Protein AF-A0A090RYZ8-F1 (afdb_monomer_lite)

Structure (mmCIF, N/CA/C/O backbone):
data_AF-A0A090RYZ8-F1
#
_entry.id   AF-A0A090RYZ8-F1
#
loop_
_atom_site.group_PDB
_atom_site.id
_atom_site.type_symbol
_atom_site.label_atom_id
_atom_site.label_alt_id
_atom_site.label_comp_id
_atom_site.label_asym_id
_atom_site.label_entity_id
_atom_site.label_seq_id
_atom_site.pdbx_PDB_ins_code
_atom_site.Cartn_x
_atom_site.Cartn_y
_atom_site.Cartn_z
_atom_site.occupancy
_atom_site.B_iso_or_equiv
_atom_site.auth_seq_id
_atom_site.auth_comp_id
_atom_site.auth_asym_id
_atom_site.auth_atom_id
_atom_site.pdbx_PDB_model_num
ATOM 1 N N . MET A 1 1 ? 4.643 8.790 -30.998 1.00 55.91 1 MET A N 1
ATOM 2 C CA . MET A 1 1 ? 5.883 8.563 -30.224 1.00 55.91 1 MET A CA 1
ATOM 3 C C . MET A 1 1 ? 6.978 8.189 -31.215 1.00 55.91 1 MET A C 1
ATOM 5 O O . MET A 1 1 ? 6.685 7.415 -32.117 1.00 55.91 1 MET A O 1
ATOM 9 N N . ALA A 1 2 ? 8.168 8.788 -31.143 1.00 82.19 2 ALA A N 1
ATOM 10 C CA . ALA A 1 2 ? 9.263 8.440 -32.056 1.00 82.19 2 ALA A CA 1
ATOM 11 C C . ALA A 1 2 ? 9.912 7.119 -31.611 1.00 82.19 2 ALA A C 1
ATOM 13 O O . ALA A 1 2 ? 10.149 6.940 -30.420 1.00 82.19 2 ALA A O 1
ATOM 14 N N . LEU A 1 3 ? 10.179 6.205 -32.549 1.00 92.31 3 LEU A N 1
ATOM 15 C CA . LEU A 1 3 ? 10.906 4.965 -32.269 1.00 92.31 3 LEU A CA 1
ATOM 16 C C . LEU A 1 3 ? 12.367 5.298 -31.925 1.00 92.31 3 LEU A C 1
ATOM 18 O O . LEU A 1 3 ? 13.024 6.024 -32.677 1.00 92.31 3 LEU A O 1
ATOM 22 N N . THR A 1 4 ? 12.859 4.754 -30.811 1.00 95.50 4 THR A N 1
ATOM 23 C CA . THR A 1 4 ? 14.256 4.866 -30.378 1.00 95.50 4 THR A CA 1
ATOM 24 C C . THR A 1 4 ? 14.917 3.496 -30.409 1.00 95.50 4 THR A C 1
ATOM 26 O O . THR A 1 4 ? 14.379 2.541 -29.854 1.00 95.50 4 THR A O 1
ATOM 29 N N . LEU A 1 5 ? 16.079 3.409 -31.049 1.00 95.25 5 LEU A N 1
ATOM 30 C CA . LEU A 1 5 ? 16.921 2.221 -31.088 1.00 95.25 5 LEU A CA 1
ATOM 31 C C . LEU A 1 5 ? 18.034 2.355 -30.046 1.00 95.25 5 LEU A C 1
ATOM 33 O O . LEU A 1 5 ? 18.724 3.376 -30.008 1.00 95.25 5 LEU A O 1
ATOM 37 N N . VAL A 1 6 ? 18.205 1.311 -29.233 1.00 95.38 6 VAL A N 1
ATOM 38 C CA . VAL A 1 6 ? 19.324 1.135 -28.295 1.00 95.38 6 VAL A CA 1
ATOM 39 C C . VAL A 1 6 ? 20.241 0.069 -28.895 1.00 95.38 6 VAL A C 1
ATOM 41 O O . VAL A 1 6 ? 20.011 -1.123 -28.692 1.00 95.38 6 VAL A O 1
ATOM 44 N N . PRO A 1 7 ? 21.190 0.461 -29.753 1.00 94.06 7 PRO A N 1
ATOM 45 C CA . PRO A 1 7 ? 21.947 -0.493 -30.546 1.00 94.06 7 PRO A CA 1
ATOM 46 C C . PRO A 1 7 ? 23.125 -1.087 -29.761 1.00 94.06 7 PRO A C 1
ATOM 48 O O . PRO A 1 7 ? 23.479 -0.623 -28.675 1.00 94.06 7 PRO A O 1
ATOM 51 N N . PHE A 1 8 ? 23.790 -2.090 -30.335 1.00 91.06 8 PHE A N 1
ATOM 52 C CA . PHE A 1 8 ? 24.962 -2.700 -29.706 1.00 91.06 8 PHE A CA 1
ATOM 53 C C . PHE A 1 8 ? 26.067 -1.671 -29.407 1.00 91.06 8 PHE A C 1
ATOM 55 O O . PHE A 1 8 ? 26.719 -1.775 -28.370 1.00 91.06 8 PHE A O 1
ATOM 62 N N . GLU A 1 9 ? 26.247 -0.641 -30.247 1.00 92.00 9 GLU A N 1
ATOM 63 C CA . GLU A 1 9 ? 27.327 0.339 -30.082 1.00 92.00 9 GLU A CA 1
ATOM 64 C C . GLU A 1 9 ? 27.215 1.184 -28.813 1.00 92.00 9 GLU A C 1
ATOM 66 O O . GLU A 1 9 ? 28.246 1.585 -28.268 1.00 92.00 9 GLU A O 1
ATOM 71 N N . VAL A 1 10 ? 25.997 1.448 -28.331 1.00 94.31 10 VAL A N 1
ATOM 72 C CA . VAL A 1 10 ? 25.809 2.109 -27.033 1.00 94.31 10 VAL A CA 1
ATOM 73 C C . VAL A 1 10 ? 25.890 1.097 -25.895 1.00 94.31 10 VAL A C 1
ATOM 75 O O . VAL A 1 10 ? 26.491 1.380 -24.863 1.00 94.31 10 VAL A O 1
ATOM 78 N N . CYS A 1 11 ? 25.375 -0.119 -26.090 1.00 92.75 11 CYS A N 1
ATOM 79 C CA . CYS A 1 11 ? 25.425 -1.150 -25.059 1.00 92.75 11 CYS A CA 1
ATOM 80 C C . CYS A 1 11 ? 26.852 -1.605 -24.730 1.00 92.75 11 CYS A C 1
ATOM 82 O O . CYS A 1 11 ? 27.150 -1.869 -23.567 1.00 92.75 11 CYS A O 1
ATOM 84 N N . GLN A 1 12 ? 27.752 -1.654 -25.718 1.00 91.44 12 GLN A N 1
ATOM 85 C CA . GLN A 1 12 ? 29.155 -2.029 -25.501 1.00 91.44 12 GLN A CA 1
ATOM 86 C C . GLN A 1 12 ? 29.947 -1.008 -24.664 1.00 91.44 12 GLN A C 1
ATOM 88 O O . GLN A 1 12 ? 31.048 -1.317 -24.206 1.00 91.44 12 GLN A O 1
ATOM 93 N N . GLN A 1 13 ? 29.400 0.196 -24.454 1.00 92.75 13 GLN A N 1
ATOM 94 C CA . GLN A 1 13 ? 29.979 1.221 -23.578 1.00 92.75 13 GLN A CA 1
ATOM 95 C C . GLN A 1 13 ? 29.719 0.918 -22.094 1.00 92.75 13 GLN A C 1
ATOM 97 O O . GLN A 1 13 ? 30.375 1.494 -21.230 1.00 92.75 13 GLN A O 1
ATOM 102 N N . VAL A 1 14 ? 28.802 -0.010 -21.791 1.00 91.88 14 VAL A N 1
ATOM 103 C CA . VAL A 1 14 ? 28.463 -0.436 -20.429 1.00 91.88 14 VAL A CA 1
ATOM 104 C C . VAL A 1 14 ? 28.940 -1.861 -20.197 1.00 91.88 14 VAL A C 1
ATOM 106 O O . VAL A 1 14 ? 28.577 -2.781 -20.929 1.00 91.88 14 VAL A O 1
ATOM 109 N N . TRP A 1 15 ? 29.715 -2.050 -19.135 1.00 91.50 15 TRP A N 1
ATOM 110 C CA . TRP A 1 15 ? 30.213 -3.352 -18.710 1.00 91.50 15 TRP A CA 1
ATOM 111 C C . TRP A 1 15 ? 29.819 -3.614 -17.264 1.00 91.50 15 TRP A C 1
ATOM 113 O O . TRP A 1 15 ? 30.000 -2.748 -16.412 1.00 91.50 15 TRP A O 1
ATOM 123 N N . ILE A 1 16 ? 29.312 -4.820 -17.002 1.00 91.06 16 ILE A N 1
ATOM 124 C CA . ILE A 1 16 ? 29.177 -5.352 -15.644 1.00 91.06 16 ILE A CA 1
ATOM 125 C C . ILE A 1 16 ? 30.358 -6.267 -15.388 1.00 91.06 16 ILE A C 1
ATOM 127 O O . ILE A 1 16 ? 30.547 -7.273 -16.080 1.00 91.06 16 ILE A O 1
ATOM 131 N N . HIS A 1 17 ? 31.159 -5.908 -14.397 1.00 91.44 17 HIS A N 1
ATOM 132 C CA . HIS A 1 17 ? 32.336 -6.646 -13.994 1.00 91.44 17 HIS A CA 1
ATOM 133 C C . HIS A 1 17 ? 32.020 -7.664 -12.899 1.00 91.44 17 HIS A C 1
ATOM 135 O O . HIS A 1 17 ? 31.046 -7.553 -12.161 1.00 91.44 17 HIS A O 1
ATOM 141 N N . PHE A 1 18 ? 32.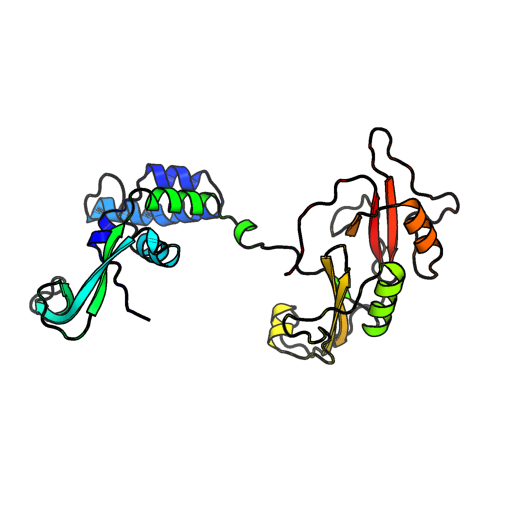905 -8.650 -12.737 1.00 85.25 18 PHE A N 1
ATOM 142 C CA . PHE A 1 18 ? 32.767 -9.648 -11.672 1.00 85.25 18 PHE A CA 1
ATOM 143 C C . PHE A 1 18 ? 32.689 -9.016 -10.272 1.00 85.25 18 PHE A C 1
ATOM 145 O O . PHE A 1 18 ? 31.862 -9.422 -9.463 1.00 85.25 18 PHE A O 1
ATOM 152 N N . LYS A 1 19 ? 33.492 -7.973 -10.018 1.00 88.75 19 LYS A N 1
ATOM 153 C CA . LYS A 1 19 ? 33.457 -7.215 -8.756 1.00 88.75 19 LYS A CA 1
ATOM 154 C C . LYS A 1 19 ? 32.076 -6.598 -8.479 1.00 88.75 19 LYS A C 1
ATOM 156 O O . LYS A 1 19 ? 31.680 -6.509 -7.324 1.00 88.75 19 LYS A O 1
ATOM 161 N N . ASP A 1 20 ? 31.347 -6.219 -9.530 1.00 90.69 20 ASP A N 1
ATOM 162 C CA . ASP A 1 20 ? 30.025 -5.606 -9.412 1.00 90.69 20 ASP A CA 1
ATOM 163 C C . ASP A 1 20 ? 29.006 -6.684 -9.005 1.00 90.69 20 ASP A C 1
ATOM 165 O O . ASP A 1 20 ? 28.206 -6.478 -8.098 1.00 90.69 20 ASP A O 1
ATOM 169 N N . LEU A 1 21 ? 29.104 -7.895 -9.577 1.00 89.62 21 LEU A N 1
ATOM 170 C CA . LEU A 1 21 ? 28.297 -9.045 -9.143 1.00 89.62 21 LEU A CA 1
ATOM 171 C C . LEU A 1 21 ? 28.600 -9.461 -7.694 1.00 89.62 21 LEU A C 1
ATOM 173 O O . LEU A 1 21 ? 27.683 -9.793 -6.943 1.00 89.62 21 LEU A O 1
ATOM 177 N N . GLU A 1 22 ? 29.871 -9.435 -7.280 1.00 89.06 22 GLU A N 1
ATOM 178 C CA . GLU A 1 22 ? 30.258 -9.712 -5.889 1.00 89.06 22 GLU A CA 1
ATOM 179 C C . GLU A 1 22 ? 29.695 -8.679 -4.906 1.00 89.06 22 GLU A C 1
ATOM 181 O O . GLU A 1 22 ? 29.384 -9.031 -3.764 1.00 89.06 22 GLU A O 1
ATOM 186 N N . GLN A 1 23 ? 29.588 -7.416 -5.327 1.00 89.62 23 GLN A N 1
ATOM 187 C CA . GLN A 1 23 ? 28.980 -6.353 -4.534 1.00 89.62 23 GLN A CA 1
ATOM 188 C C . GLN A 1 23 ? 27.467 -6.568 -4.409 1.00 89.62 23 GLN A C 1
ATOM 190 O O . GLN A 1 23 ? 26.954 -6.641 -3.289 1.00 89.62 23 GLN A O 1
ATOM 195 N N . LEU A 1 24 ? 26.779 -6.805 -5.531 1.00 89.81 24 LEU A N 1
ATOM 196 C CA . LEU A 1 24 ? 25.343 -7.098 -5.560 1.00 89.81 24 LEU A CA 1
ATOM 197 C C . LEU A 1 24 ? 24.974 -8.300 -4.673 1.00 89.81 24 LEU A C 1
ATOM 199 O O . LEU A 1 24 ? 24.008 -8.239 -3.911 1.00 89.81 24 LEU A O 1
ATOM 203 N N . ALA A 1 25 ? 25.775 -9.371 -4.696 1.00 89.75 25 ALA A N 1
ATOM 204 C CA . ALA A 1 25 ? 25.538 -10.574 -3.892 1.00 89.75 25 ALA A CA 1
ATOM 205 C C . ALA A 1 25 ? 25.503 -10.316 -2.369 1.00 89.75 25 ALA A C 1
ATOM 207 O O . ALA A 1 25 ? 24.873 -11.071 -1.615 1.00 89.75 25 ALA A O 1
ATOM 208 N N . LYS A 1 26 ? 26.173 -9.249 -1.914 1.00 89.06 26 LYS A N 1
ATOM 209 C CA . LYS A 1 26 ? 26.295 -8.856 -0.500 1.00 89.06 26 LYS A CA 1
ATOM 210 C C . LYS A 1 26 ? 25.257 -7.822 -0.058 1.00 89.06 26 LYS A C 1
ATOM 212 O O . LYS A 1 26 ? 25.209 -7.518 1.131 1.00 89.06 26 LYS A O 1
ATOM 217 N N . SER A 1 27 ? 24.456 -7.297 -0.983 1.00 85.44 27 SER A N 1
ATOM 218 C CA . SER A 1 27 ? 23.459 -6.261 -0.714 1.00 85.44 27 SER A CA 1
ATOM 219 C C . SER A 1 27 ? 22.107 -6.885 -0.307 1.00 85.44 27 SER A C 1
ATOM 221 O O . SER A 1 27 ? 22.056 -7.800 0.523 1.00 85.44 27 SER A O 1
ATOM 223 N N . ASN A 1 28 ? 20.998 -6.401 -0.863 1.00 84.06 28 ASN A N 1
ATOM 224 C CA . ASN A 1 28 ? 19.643 -6.857 -0.561 1.00 84.06 28 ASN A CA 1
ATOM 225 C C . ASN A 1 28 ? 19.266 -8.179 -1.280 1.00 84.06 28 ASN A C 1
ATOM 227 O O . ASN A 1 28 ? 20.022 -8.726 -2.088 1.00 84.06 28 ASN A O 1
ATOM 231 N N . GLN A 1 29 ? 18.075 -8.715 -0.981 1.00 84.31 29 GLN A N 1
ATOM 232 C CA . GLN A 1 29 ? 17.599 -9.982 -1.556 1.00 84.31 29 GLN A CA 1
ATOM 233 C C . GLN A 1 29 ? 17.445 -9.931 -3.087 1.00 84.31 29 GLN A C 1
ATOM 235 O O . GLN A 1 29 ? 17.775 -10.910 -3.756 1.00 84.31 29 GLN A O 1
ATOM 240 N N . LEU A 1 30 ? 16.994 -8.801 -3.644 1.00 83.62 30 LEU A N 1
ATOM 241 C CA . LEU A 1 30 ? 16.879 -8.596 -5.091 1.00 83.62 30 LEU A CA 1
ATOM 242 C C . LEU A 1 30 ? 18.261 -8.578 -5.762 1.00 83.62 30 LEU A C 1
ATOM 244 O O . LEU A 1 30 ? 18.474 -9.249 -6.769 1.00 83.62 30 LEU A O 1
ATOM 248 N N . SER A 1 31 ? 19.215 -7.856 -5.179 1.00 87.75 31 SER A N 1
ATOM 249 C CA . SER A 1 31 ? 20.593 -7.758 -5.666 1.00 87.75 31 SER A CA 1
ATOM 250 C C . SER A 1 31 ? 21.278 -9.122 -5.669 1.00 87.75 31 SER A C 1
ATOM 252 O O . SER A 1 31 ? 21.924 -9.490 -6.649 1.00 87.75 31 SER A O 1
ATOM 254 N N . ARG A 1 32 ? 21.070 -9.918 -4.611 1.00 89.06 32 ARG A N 1
ATOM 255 C CA . ARG A 1 32 ? 21.576 -11.293 -4.538 1.00 89.06 32 ARG A CA 1
ATOM 256 C C . ARG A 1 32 ? 20.976 -12.187 -5.615 1.00 89.06 32 ARG A C 1
ATOM 258 O O . ARG A 1 32 ? 21.725 -12.875 -6.301 1.00 89.06 32 ARG A O 1
ATOM 265 N N . TYR A 1 33 ? 19.658 -12.126 -5.798 1.00 88.25 33 TYR A N 1
ATOM 266 C CA . TYR A 1 33 ? 18.969 -12.858 -6.859 1.00 88.25 33 TYR A CA 1
ATOM 267 C C . TYR A 1 33 ? 19.554 -12.518 -8.241 1.00 88.25 33 TYR A C 1
ATOM 269 O O . TYR A 1 33 ? 19.918 -13.411 -9.006 1.00 88.25 33 TYR A O 1
ATOM 277 N N . LEU A 1 34 ? 19.730 -11.229 -8.546 1.00 88.31 34 LEU A N 1
ATOM 278 C CA . LEU A 1 34 ? 20.305 -10.790 -9.820 1.00 88.31 34 LEU A CA 1
ATOM 279 C C . LEU A 1 34 ? 21.763 -11.230 -9.992 1.00 88.31 34 LEU A C 1
ATOM 281 O O . LEU A 1 34 ? 22.135 -11.663 -11.083 1.00 88.31 34 LEU A O 1
ATOM 285 N N . ALA A 1 35 ? 22.582 -11.161 -8.940 1.00 91.00 35 ALA A N 1
ATOM 286 C CA . ALA A 1 35 ? 23.971 -11.614 -8.981 1.00 91.00 35 ALA A CA 1
ATOM 287 C C . ALA A 1 35 ? 24.081 -13.118 -9.278 1.00 91.00 35 ALA A C 1
ATOM 289 O O . ALA A 1 35 ? 24.854 -13.520 -10.152 1.00 91.00 35 ALA A O 1
ATOM 290 N N . GLU A 1 36 ? 23.279 -13.942 -8.598 1.00 91.19 36 GLU A N 1
ATOM 291 C CA . GLU A 1 36 ? 23.245 -15.397 -8.791 1.00 91.19 36 GLU A CA 1
ATOM 292 C C . GLU A 1 36 ? 22.840 -15.766 -10.223 1.00 91.19 36 GLU A C 1
ATOM 294 O O . GLU A 1 36 ? 23.514 -16.565 -10.879 1.00 91.19 36 GLU A O 1
ATOM 299 N N . HIS A 1 37 ? 21.787 -15.135 -10.746 1.00 90.44 37 HIS A N 1
ATOM 300 C CA . HIS A 1 37 ? 21.290 -15.416 -12.093 1.00 90.44 37 HIS A CA 1
ATOM 301 C C . HIS A 1 37 ? 22.149 -14.804 -13.214 1.00 90.44 37 HIS A C 1
ATOM 303 O O . HIS A 1 37 ? 22.168 -15.338 -14.323 1.00 90.44 37 HIS A O 1
ATOM 309 N N . SER A 1 38 ? 22.926 -13.753 -12.934 1.00 90.94 38 SER A N 1
ATOM 310 C CA . SER A 1 38 ? 23.864 -13.158 -13.903 1.00 90.94 38 SER A CA 1
ATOM 311 C C . SER A 1 38 ? 25.187 -13.924 -14.014 1.00 90.94 38 SER A C 1
ATOM 313 O O . SER A 1 38 ? 25.912 -13.768 -15.000 1.00 90.94 38 SER A O 1
ATOM 315 N N . LEU A 1 39 ? 25.521 -14.777 -13.037 1.00 87.12 39 LEU A N 1
ATOM 316 C CA . LEU A 1 39 ? 26.779 -15.527 -13.042 1.00 87.12 39 LEU A CA 1
ATOM 317 C C . LEU A 1 39 ? 26.874 -16.495 -14.230 1.00 87.12 39 LEU A C 1
ATOM 319 O O . LEU A 1 39 ? 27.935 -16.609 -14.845 1.00 87.12 39 LEU A O 1
ATOM 323 N N . GLY A 1 40 ? 25.769 -17.163 -14.578 1.00 86.19 40 GLY A N 1
ATOM 324 C CA . GLY A 1 40 ? 25.707 -18.046 -15.747 1.00 86.19 40 GLY A CA 1
ATOM 325 C C . GLY A 1 40 ? 26.010 -17.299 -17.048 1.00 86.19 40 GLY A C 1
ATOM 326 O O . GLY A 1 40 ? 26.829 -17.753 -17.846 1.00 86.19 40 GLY A O 1
ATOM 327 N N . TRP A 1 41 ? 25.436 -16.104 -17.199 1.00 87.19 41 TRP A N 1
ATOM 328 C CA . TRP A 1 41 ? 25.652 -15.240 -18.359 1.00 87.19 41 TRP A CA 1
ATOM 329 C C . TRP A 1 41 ? 27.106 -14.774 -18.478 1.00 87.19 41 TRP A C 1
ATOM 331 O O . TRP A 1 41 ? 27.704 -14.822 -19.552 1.00 87.19 41 TRP A O 1
ATOM 341 N N . TYR A 1 42 ? 27.732 -14.410 -17.358 1.00 87.81 42 TYR A N 1
ATOM 342 C CA . TYR A 1 42 ? 29.162 -14.105 -17.333 1.00 87.81 42 TYR A CA 1
ATOM 343 C C . TYR A 1 42 ? 30.030 -15.292 -17.791 1.00 87.81 42 TYR A C 1
ATOM 345 O O . TYR A 1 42 ? 30.957 -15.112 -18.587 1.00 87.81 42 TYR A O 1
ATOM 353 N N . LEU A 1 43 ? 29.754 -16.504 -17.291 1.00 88.38 43 LEU A N 1
ATOM 354 C CA . LEU A 1 43 ? 30.523 -17.699 -17.656 1.00 88.38 43 LEU A CA 1
ATOM 355 C C . LEU A 1 43 ? 30.426 -17.995 -19.155 1.00 88.38 43 LEU A C 1
ATOM 357 O O . LEU A 1 43 ? 31.437 -18.330 -19.775 1.00 88.38 43 LEU A O 1
ATOM 361 N N . GLU A 1 44 ? 29.241 -17.815 -19.733 1.00 89.44 44 GLU A N 1
ATOM 362 C CA . GLU A 1 44 ? 29.013 -17.934 -21.170 1.00 89.44 44 GLU A CA 1
ATOM 363 C C . GLU A 1 44 ? 29.840 -16.912 -21.959 1.00 89.44 44 GLU A C 1
ATOM 365 O O . GLU A 1 44 ? 30.588 -17.287 -22.862 1.00 89.44 44 GLU A O 1
ATOM 370 N N . TRP A 1 45 ? 29.811 -15.637 -21.565 1.00 90.38 45 TRP A N 1
ATOM 371 C CA . TRP A 1 45 ? 30.580 -14.580 -22.230 1.00 90.38 45 TRP A CA 1
ATOM 372 C C . TRP A 1 45 ? 32.087 -14.811 -22.203 1.00 90.38 45 TRP A C 1
ATOM 374 O O . TRP A 1 45 ? 32.792 -14.587 -23.194 1.00 90.38 45 TRP A O 1
ATOM 384 N N . LYS A 1 46 ? 32.594 -15.297 -21.071 1.00 89.75 46 LYS A N 1
ATOM 385 C CA . LYS A 1 46 ? 33.996 -15.686 -20.941 1.00 89.75 46 LYS A CA 1
ATOM 386 C C . LYS A 1 46 ? 34.344 -16.858 -21.860 1.00 89.75 46 LYS A C 1
ATOM 388 O O . LYS A 1 46 ? 35.411 -16.840 -22.470 1.00 89.75 46 LYS A O 1
ATOM 393 N N . ALA A 1 47 ? 33.480 -17.868 -21.944 1.00 90.38 47 ALA A N 1
ATOM 394 C CA . ALA A 1 47 ? 33.731 -19.081 -22.718 1.00 90.38 47 ALA A CA 1
ATOM 395 C C . ALA A 1 47 ? 33.600 -18.866 -24.235 1.00 90.38 47 ALA A C 1
ATOM 397 O O . ALA A 1 47 ? 34.449 -19.340 -24.986 1.00 90.38 47 ALA A O 1
ATOM 398 N N . ILE A 1 48 ? 32.561 -18.153 -24.678 1.00 89.56 48 ILE A N 1
ATOM 399 C CA . ILE A 1 48 ? 32.220 -17.979 -26.097 1.00 89.56 48 ILE A CA 1
ATOM 400 C C . ILE A 1 48 ? 32.976 -16.798 -26.712 1.00 89.56 48 ILE A C 1
ATOM 402 O O . ILE A 1 48 ? 33.547 -16.929 -27.793 1.00 89.56 48 ILE A O 1
ATOM 406 N N . PHE A 1 49 ? 33.021 -15.654 -26.022 1.00 85.94 49 PHE A N 1
ATOM 407 C CA . PHE A 1 49 ? 33.581 -14.408 -26.564 1.00 85.94 49 PHE A CA 1
ATOM 408 C C . PHE A 1 49 ? 34.967 -14.064 -26.000 1.00 85.94 49 PHE A C 1
ATOM 410 O O . PHE A 1 49 ? 35.559 -13.052 -26.373 1.00 85.94 49 PHE A O 1
ATOM 417 N N . GLY A 1 50 ? 35.508 -14.886 -25.092 1.00 87.19 50 GLY A N 1
ATOM 418 C CA . GLY A 1 50 ? 36.823 -14.656 -24.489 1.00 87.19 50 GLY A CA 1
ATOM 419 C C . GLY A 1 50 ? 36.876 -13.428 -23.574 1.00 87.19 50 GLY A C 1
ATOM 420 O O . GLY A 1 50 ? 37.961 -12.888 -23.328 1.00 87.19 50 GLY A O 1
ATOM 421 N N . ALA A 1 51 ? 35.724 -12.965 -23.077 1.00 87.38 51 ALA A N 1
ATOM 422 C CA . ALA A 1 51 ? 35.641 -11.791 -22.220 1.00 87.38 51 ALA A CA 1
ATOM 423 C C . ALA A 1 51 ? 36.413 -12.013 -20.905 1.00 87.38 51 ALA A C 1
ATOM 425 O O . ALA A 1 51 ? 36.225 -13.006 -20.203 1.00 87.38 51 ALA A O 1
ATOM 426 N N . LYS A 1 52 ? 37.312 -11.081 -20.563 1.00 82.94 52 LYS A N 1
ATOM 427 C CA . LYS A 1 52 ? 38.191 -11.207 -19.382 1.00 82.94 52 LYS A CA 1
ATOM 428 C C . LYS A 1 52 ? 37.677 -10.487 -18.142 1.00 82.94 52 LYS A C 1
ATOM 430 O O . LYS A 1 52 ? 38.132 -10.791 -17.045 1.00 82.94 52 LYS A O 1
ATOM 435 N N . GLN A 1 53 ? 36.805 -9.499 -18.324 1.00 81.19 53 GLN A N 1
ATOM 436 C CA . GLN A 1 53 ? 36.487 -8.527 -17.280 1.00 81.19 53 GLN A CA 1
ATOM 437 C C . GLN A 1 53 ? 35.009 -8.495 -16.895 1.00 81.19 53 GLN A C 1
ATOM 439 O O . GLN A 1 53 ? 34.708 -7.939 -15.845 1.00 81.19 53 GLN A O 1
ATOM 444 N N . GLY A 1 54 ? 34.105 -9.062 -17.696 1.00 89.81 54 GLY A N 1
ATOM 445 C CA . GLY A 1 54 ? 32.667 -8.896 -17.501 1.00 89.81 54 GLY A CA 1
ATOM 446 C C . GLY A 1 54 ? 31.852 -9.270 -18.735 1.00 89.81 54 GLY A C 1
ATOM 447 O O . GLY A 1 54 ? 32.329 -10.031 -19.578 1.00 89.81 54 GLY A O 1
ATOM 448 N N . PHE A 1 55 ? 30.656 -8.701 -18.840 1.00 92.00 55 PHE A N 1
ATOM 449 C CA . PHE A 1 55 ? 29.754 -8.837 -19.987 1.00 92.00 55 PHE A CA 1
ATOM 450 C C . PHE A 1 55 ? 29.008 -7.521 -20.260 1.00 92.00 55 PHE A C 1
ATOM 452 O O . PHE A 1 55 ? 28.942 -6.648 -19.387 1.00 92.00 55 PHE A O 1
ATOM 459 N N . ASN A 1 56 ? 28.422 -7.388 -21.455 1.00 91.25 56 ASN A N 1
ATOM 460 C CA . ASN A 1 56 ? 27.559 -6.254 -21.795 1.00 91.25 56 ASN A CA 1
ATOM 461 C C . ASN A 1 56 ? 26.087 -6.565 -21.460 1.00 91.25 56 ASN A C 1
ATOM 463 O O . ASN A 1 56 ? 25.544 -7.554 -21.960 1.00 91.25 56 ASN A O 1
ATOM 467 N N . PRO A 1 57 ? 25.416 -5.745 -20.631 1.00 89.62 57 PRO A N 1
ATOM 468 C CA . PRO A 1 57 ? 24.050 -6.007 -20.185 1.00 89.62 57 PRO A CA 1
ATOM 469 C C . PRO A 1 57 ? 23.019 -5.309 -21.096 1.00 89.62 57 PRO A C 1
ATOM 471 O O . PRO A 1 57 ? 22.414 -4.315 -20.700 1.00 89.62 57 PRO A O 1
ATOM 474 N N . PHE A 1 58 ? 22.824 -5.793 -22.329 1.00 90.12 58 PHE A N 1
ATOM 475 C CA . PHE A 1 58 ? 22.009 -5.106 -23.354 1.00 90.12 58 PHE A CA 1
ATOM 476 C C . PHE A 1 58 ? 20.631 -4.643 -22.850 1.00 90.12 58 PHE A C 1
ATOM 478 O O . PHE A 1 58 ? 20.281 -3.470 -22.987 1.00 90.12 58 PHE A O 1
ATOM 485 N N . ASP A 1 59 ? 19.891 -5.539 -22.193 1.00 88.75 59 ASP A N 1
ATOM 486 C CA . ASP A 1 59 ? 18.547 -5.252 -21.681 1.00 88.75 59 ASP A CA 1
ATOM 487 C C . ASP A 1 59 ? 18.561 -4.215 -20.551 1.00 88.75 59 ASP A C 1
ATOM 489 O O . ASP A 1 59 ? 17.664 -3.378 -20.453 1.00 88.75 59 ASP A O 1
ATOM 493 N N . MET A 1 60 ? 19.615 -4.208 -19.730 1.00 89.75 60 MET A N 1
ATOM 494 C CA . MET A 1 60 ? 19.793 -3.216 -18.669 1.00 89.75 60 MET A CA 1
ATOM 495 C C . MET A 1 60 ? 20.016 -1.818 -19.253 1.00 89.75 60 MET A C 1
ATOM 497 O O . MET A 1 60 ? 19.471 -0.847 -18.736 1.00 89.75 60 MET A O 1
ATOM 501 N N . VAL A 1 61 ? 20.781 -1.701 -20.344 1.00 93.62 61 VAL A N 1
ATOM 502 C CA . VAL A 1 61 ? 21.017 -0.415 -21.024 1.00 93.62 61 VAL A CA 1
ATOM 503 C C . VAL A 1 61 ? 19.730 0.096 -21.677 1.00 93.62 61 VAL A C 1
ATOM 505 O O . VAL A 1 61 ? 19.421 1.285 -21.586 1.00 93.62 61 VAL A O 1
ATOM 508 N N . ALA A 1 62 ? 18.931 -0.796 -22.267 1.00 92.56 62 ALA A N 1
ATOM 509 C CA . ALA A 1 62 ? 17.617 -0.436 -22.791 1.00 92.56 62 ALA A CA 1
ATOM 510 C C . ALA A 1 62 ? 16.656 0.027 -21.679 1.00 92.56 62 ALA A C 1
ATOM 512 O O . ALA A 1 62 ? 16.010 1.070 -21.812 1.00 92.56 62 ALA A O 1
ATOM 513 N N . ALA A 1 63 ? 16.610 -0.690 -20.552 1.00 90.88 63 ALA A N 1
ATOM 514 C CA . ALA A 1 63 ? 15.826 -0.295 -19.381 1.00 90.88 63 ALA A CA 1
ATOM 515 C C . ALA A 1 63 ? 16.293 1.051 -18.802 1.00 90.88 63 ALA A C 1
ATOM 517 O O . ALA A 1 63 ? 15.471 1.882 -18.415 1.00 90.88 63 ALA A O 1
ATOM 518 N N . ALA A 1 64 ? 17.600 1.315 -18.804 1.00 92.69 64 ALA A N 1
ATOM 519 C CA . ALA A 1 64 ? 18.162 2.581 -18.352 1.00 92.69 64 ALA A CA 1
ATOM 520 C C . ALA A 1 64 ? 17.660 3.775 -19.171 1.00 92.69 64 ALA A C 1
ATOM 522 O O . ALA A 1 64 ? 17.365 4.822 -18.596 1.00 92.69 64 ALA A O 1
ATOM 523 N N . PHE A 1 65 ? 17.496 3.619 -20.490 1.00 93.44 65 PHE A N 1
ATOM 524 C CA . PHE A 1 65 ? 16.897 4.662 -21.326 1.00 93.44 65 PHE A CA 1
ATOM 525 C C . PHE A 1 65 ? 15.433 4.922 -20.951 1.00 93.44 65 PHE A C 1
ATOM 527 O O . PHE A 1 65 ? 15.014 6.075 -20.907 1.00 93.44 65 PHE A O 1
ATOM 534 N N . ALA A 1 66 ? 14.664 3.876 -20.636 1.00 91.69 66 ALA A N 1
ATOM 535 C CA . ALA A 1 66 ? 13.281 4.028 -20.183 1.00 91.69 66 ALA A CA 1
ATOM 536 C C . ALA A 1 66 ? 13.182 4.734 -18.818 1.00 91.69 66 ALA A C 1
ATOM 538 O O . ALA A 1 66 ? 12.251 5.505 -18.595 1.00 91.69 66 ALA A O 1
ATOM 539 N N . ILE A 1 67 ? 14.151 4.500 -17.926 1.00 89.81 67 ILE A N 1
ATOM 540 C CA . ILE A 1 67 ? 14.236 5.149 -16.609 1.00 89.81 67 ILE A CA 1
ATOM 541 C C . ILE A 1 67 ? 14.630 6.620 -16.751 1.00 89.81 67 ILE A C 1
ATOM 543 O O . ILE A 1 67 ? 14.001 7.490 -16.150 1.00 89.81 67 ILE A O 1
ATOM 547 N N . ASN A 1 68 ? 15.687 6.907 -17.514 1.00 91.88 68 ASN A N 1
ATOM 548 C CA . ASN A 1 68 ? 16.169 8.266 -17.707 1.00 91.88 68 ASN A CA 1
ATOM 549 C C . ASN A 1 68 ? 16.799 8.462 -19.100 1.00 91.88 68 ASN A C 1
ATOM 551 O O . ASN A 1 68 ? 18.002 8.243 -19.281 1.00 91.88 68 ASN A O 1
ATOM 555 N N . PRO A 1 69 ? 16.027 8.977 -20.075 1.00 93.62 69 PRO A N 1
ATOM 556 C CA . PRO A 1 69 ? 16.533 9.277 -21.411 1.00 93.62 69 PRO A CA 1
ATOM 557 C C . PRO A 1 69 ? 17.697 10.278 -21.437 1.00 93.62 69 PRO A C 1
ATOM 559 O O . PRO A 1 69 ? 18.457 10.293 -22.401 1.00 93.62 69 PRO A O 1
ATOM 562 N N . GLN A 1 70 ? 17.856 11.116 -20.402 1.00 93.88 70 GLN A N 1
ATOM 563 C CA . GLN A 1 70 ? 18.902 12.148 -20.350 1.00 93.88 70 GLN A CA 1
ATOM 564 C C . GLN A 1 70 ? 20.306 11.575 -20.147 1.00 93.88 70 GLN A C 1
ATOM 566 O O . GLN A 1 70 ? 21.288 12.271 -20.396 1.00 93.88 70 GLN A O 1
ATOM 571 N N . TRP A 1 71 ? 20.423 10.313 -19.727 1.00 94.88 71 TRP A N 1
ATOM 572 C CA . TRP A 1 71 ? 21.713 9.626 -19.692 1.00 94.88 71 TRP A CA 1
ATOM 573 C C . TRP A 1 71 ? 22.258 9.313 -21.081 1.00 94.88 71 TRP A C 1
ATOM 575 O O . TRP A 1 71 ? 23.408 8.902 -21.188 1.00 94.88 71 TRP A O 1
ATOM 585 N N . PHE A 1 72 ? 21.465 9.495 -22.135 1.00 96.12 72 PHE A N 1
ATOM 586 C CA . PHE A 1 72 ? 21.826 9.080 -23.476 1.00 96.12 72 PHE A CA 1
ATOM 587 C C . PHE A 1 72 ? 21.903 10.260 -24.432 1.00 96.12 72 PHE A C 1
ATOM 589 O O . PHE A 1 72 ? 21.074 11.172 -24.410 1.00 96.12 72 PHE A O 1
ATOM 596 N N . GLN A 1 73 ? 22.869 10.197 -25.345 1.00 96.19 73 GLN A N 1
ATOM 597 C CA . GLN A 1 73 ? 22.860 11.050 -26.526 1.00 96.19 73 GLN A CA 1
ATOM 598 C C . GLN A 1 73 ? 22.189 10.314 -27.678 1.00 96.19 73 GLN A C 1
ATOM 600 O O . GLN A 1 73 ? 22.543 9.183 -28.014 1.00 96.19 73 GLN A O 1
ATOM 605 N N . SER A 1 74 ? 21.230 10.990 -28.304 1.00 95.12 74 SER A N 1
ATOM 606 C CA . SER A 1 74 ? 20.485 10.482 -29.451 1.00 95.12 74 SER A CA 1
ATOM 607 C C . SER A 1 74 ? 20.830 11.266 -30.713 1.00 95.12 74 SER A C 1
ATOM 609 O O . SER A 1 74 ? 20.962 12.495 -30.692 1.00 95.12 74 SER A O 1
ATOM 611 N N . ARG A 1 75 ? 20.930 10.557 -31.836 1.00 95.19 75 ARG A N 1
ATOM 612 C CA . ARG A 1 75 ? 20.961 11.132 -33.183 1.00 95.19 75 ARG A CA 1
ATOM 613 C C . ARG A 1 75 ? 19.710 10.712 -33.932 1.00 95.19 75 ARG A C 1
ATOM 615 O O . ARG A 1 75 ? 19.282 9.571 -33.837 1.00 95.19 75 ARG A O 1
ATOM 622 N N . GLN A 1 76 ? 19.135 11.621 -34.709 1.00 96.00 76 GLN A N 1
ATOM 623 C CA . GLN A 1 76 ? 18.028 11.268 -35.586 1.00 96.00 76 GLN A CA 1
ATOM 624 C C . GLN A 1 76 ? 18.575 10.868 -36.958 1.00 96.00 76 GLN A C 1
ATOM 626 O O . GLN A 1 76 ? 19.029 11.731 -37.713 1.00 96.00 76 GLN A O 1
ATOM 631 N N . TRP A 1 77 ? 18.525 9.576 -37.283 1.00 96.19 77 TRP A N 1
ATOM 632 C CA . TRP A 1 77 ? 19.089 9.034 -38.522 1.00 96.19 77 TRP A CA 1
ATOM 633 C C . TRP A 1 77 ? 18.047 8.311 -39.380 1.00 96.19 77 TRP A C 1
ATOM 635 O O . TRP A 1 77 ? 17.062 7.796 -38.842 1.00 96.19 77 TRP A O 1
ATOM 645 N N . PRO A 1 78 ? 18.226 8.303 -40.715 1.00 96.75 78 PRO A N 1
ATOM 646 C CA . PRO A 1 78 ? 17.409 7.499 -41.613 1.00 96.75 78 PRO A CA 1
ATOM 647 C C . PRO A 1 78 ? 17.519 6.004 -41.297 1.00 96.75 78 PRO A C 1
ATOM 649 O O . PRO A 1 78 ? 18.593 5.513 -40.949 1.00 96.75 78 PRO A O 1
ATOM 652 N N . VAL A 1 79 ? 16.403 5.288 -41.448 1.00 96.25 79 VAL A N 1
ATOM 653 C CA . VAL A 1 79 ? 16.307 3.842 -41.213 1.00 96.25 79 VAL A CA 1
ATOM 654 C C . VAL A 1 79 ? 15.700 3.133 -42.420 1.00 96.25 79 VAL A C 1
ATOM 656 O O . VAL A 1 79 ? 14.748 3.633 -43.029 1.00 96.25 79 VAL A O 1
ATOM 659 N N . ALA A 1 80 ? 16.213 1.955 -42.757 1.00 95.56 80 ALA A N 1
ATOM 660 C CA . ALA A 1 80 ? 15.672 1.105 -43.812 1.00 95.56 80 ALA A CA 1
ATOM 661 C C . ALA A 1 80 ? 15.854 -0.377 -43.468 1.00 95.56 80 ALA A C 1
ATOM 663 O O . ALA A 1 80 ? 16.765 -0.741 -42.729 1.00 95.56 80 ALA A O 1
ATOM 664 N N . ILE A 1 81 ? 14.990 -1.226 -44.022 1.00 95.06 81 ILE A N 1
ATOM 665 C CA . ILE A 1 81 ? 15.221 -2.671 -44.050 1.00 95.06 81 ILE A CA 1
ATOM 666 C C . ILE A 1 81 ? 15.917 -2.985 -45.372 1.00 95.06 81 ILE A C 1
ATOM 668 O O . ILE A 1 81 ? 15.411 -2.602 -46.428 1.00 95.06 81 ILE A O 1
ATOM 672 N N . VAL A 1 82 ? 17.073 -3.641 -45.307 1.00 93.69 82 VAL A N 1
ATOM 673 C CA . VAL A 1 82 ? 17.894 -3.992 -46.471 1.00 93.69 82 VAL A CA 1
ATOM 674 C C . VAL A 1 82 ? 18.166 -5.490 -46.458 1.00 93.69 82 VAL A C 1
ATOM 676 O O . VAL A 1 82 ? 18.630 -6.021 -45.454 1.00 93.69 82 VAL A O 1
ATOM 679 N N . GLU A 1 83 ? 17.883 -6.163 -47.571 1.00 95.00 83 GLU A N 1
ATOM 680 C CA . GLU A 1 83 ? 18.252 -7.566 -47.777 1.00 95.00 83 GLU A CA 1
ATOM 681 C C . GLU A 1 83 ? 19.748 -7.666 -48.085 1.00 95.00 83 GLU A C 1
ATOM 683 O O . GLU A 1 83 ? 20.254 -6.976 -48.976 1.00 95.00 83 GLU A O 1
ATOM 688 N N . ALA A 1 84 ? 20.458 -8.510 -47.342 1.00 93.69 84 ALA A N 1
ATOM 689 C CA . ALA A 1 84 ? 21.878 -8.775 -47.554 1.00 93.69 84 ALA A CA 1
ATOM 690 C C . ALA A 1 84 ? 22.228 -10.215 -47.138 1.00 93.69 84 ALA A C 1
ATOM 692 O O . ALA A 1 84 ? 21.439 -10.842 -46.425 1.00 93.69 84 ALA A O 1
ATOM 693 N N . PRO A 1 85 ? 23.410 -10.739 -47.520 1.00 95.69 85 PRO A N 1
ATOM 694 C CA . PRO A 1 85 ? 23.845 -12.063 -47.095 1.00 95.69 85 PRO A CA 1
ATOM 695 C C . PRO A 1 85 ? 23.792 -12.230 -45.574 1.00 95.69 85 PRO A C 1
ATOM 697 O O . PRO A 1 85 ? 24.204 -11.349 -44.814 1.00 95.69 85 PRO A O 1
ATOM 700 N N . SER A 1 86 ? 23.272 -13.366 -45.127 1.00 92.94 86 SER A N 1
ATOM 701 C CA . SER A 1 86 ? 23.126 -13.713 -43.719 1.00 92.94 86 SER A CA 1
ATOM 702 C C . SER A 1 86 ? 24.492 -13.945 -43.073 1.00 92.94 86 SER A C 1
ATOM 704 O O . SER A 1 86 ? 25.302 -14.744 -43.542 1.00 92.94 86 SER A O 1
ATOM 706 N N . ASP A 1 87 ? 24.737 -13.243 -41.971 1.00 87.25 87 ASP A N 1
ATOM 707 C CA . ASP A 1 87 ? 25.907 -13.395 -41.103 1.00 87.25 87 ASP A CA 1
ATOM 708 C C . ASP A 1 87 ? 25.811 -14.625 -40.180 1.00 87.25 87 ASP A C 1
ATOM 710 O O . ASP A 1 87 ? 26.803 -15.019 -39.569 1.00 87.25 87 ASP A O 1
ATOM 714 N N . THR A 1 88 ? 24.639 -15.265 -40.111 1.00 87.94 88 THR A N 1
ATOM 715 C CA . THR A 1 88 ? 24.375 -16.453 -39.283 1.00 87.94 88 THR A CA 1
ATOM 716 C C . THR A 1 88 ? 24.100 -17.719 -40.096 1.00 87.94 88 THR A C 1
ATOM 718 O O . THR A 1 88 ? 24.274 -18.821 -39.580 1.00 87.94 88 THR A O 1
ATOM 721 N N . GLU A 1 89 ? 23.683 -17.594 -41.361 1.00 89.44 89 GLU A N 1
ATOM 722 C CA . GLU A 1 89 ? 23.300 -18.725 -42.214 1.00 89.44 89 GLU A CA 1
ATOM 723 C C . GLU A 1 89 ? 24.000 -18.684 -43.574 1.00 89.44 89 GLU A C 1
ATOM 725 O O . GLU A 1 89 ? 23.935 -17.716 -44.324 1.00 89.44 89 GLU A O 1
ATOM 730 N N . HIS A 1 90 ? 24.662 -19.779 -43.934 1.00 88.88 90 HIS A N 1
ATOM 731 C CA . HIS A 1 90 ? 25.458 -19.830 -45.152 1.00 88.88 90 HIS A CA 1
ATOM 732 C C . HIS A 1 90 ? 24.571 -19.869 -46.417 1.00 88.88 90 HIS A C 1
ATOM 734 O O . HIS A 1 90 ? 23.678 -20.709 -46.517 1.00 88.88 90 HIS A O 1
ATOM 740 N N . LYS A 1 91 ? 24.883 -19.034 -47.427 1.00 88.00 91 LYS A N 1
ATOM 741 C CA . LYS A 1 91 ? 24.176 -18.930 -48.734 1.00 88.00 91 LYS A CA 1
ATOM 742 C C . LYS A 1 91 ? 22.698 -18.506 -48.658 1.00 88.00 91 LYS A C 1
ATOM 744 O O . LYS A 1 91 ? 21.934 -18.827 -49.566 1.00 88.00 91 LYS A O 1
ATOM 749 N N . GLN A 1 92 ? 22.298 -17.788 -47.617 1.00 93.56 92 GLN A N 1
ATOM 750 C CA . GLN A 1 92 ? 20.969 -17.181 -47.535 1.00 93.56 92 GLN A CA 1
ATOM 751 C C . GLN A 1 92 ? 21.100 -15.671 -47.377 1.00 93.56 92 GLN A C 1
ATOM 753 O O . GLN A 1 92 ? 22.066 -15.217 -46.769 1.00 93.56 92 GLN A O 1
ATOM 758 N N . ASP A 1 93 ? 20.137 -14.919 -47.901 1.00 94.31 93 ASP A N 1
ATOM 759 C CA . ASP A 1 93 ? 19.973 -13.499 -47.592 1.00 94.31 93 ASP A CA 1
ATOM 760 C C . ASP A 1 93 ? 18.966 -13.351 -46.445 1.00 94.31 93 ASP A C 1
ATOM 762 O O . ASP A 1 93 ? 18.080 -14.196 -46.279 1.00 94.31 93 ASP A O 1
ATOM 766 N N . LYS A 1 94 ? 19.113 -12.300 -45.637 1.00 95.56 94 LYS A N 1
ATOM 767 C CA . LYS A 1 94 ? 18.131 -11.930 -44.615 1.00 95.56 94 LYS A CA 1
ATOM 768 C C . LYS A 1 94 ? 17.953 -10.410 -44.524 1.00 95.56 94 LYS A C 1
ATOM 770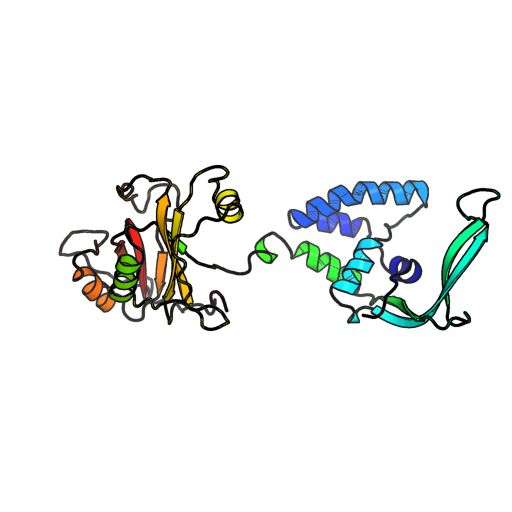 O O . LYS A 1 94 ? 18.892 -9.665 -44.830 1.00 95.56 94 LYS A O 1
ATOM 775 N N . PRO A 1 95 ? 16.794 -9.941 -44.029 1.00 95.94 95 PRO A N 1
ATOM 776 C CA . PRO A 1 95 ? 16.559 -8.523 -43.817 1.00 95.94 95 PRO A CA 1
ATOM 777 C C . PRO A 1 95 ? 17.354 -8.000 -42.617 1.00 95.94 95 PRO A C 1
ATOM 779 O O . PRO A 1 95 ? 17.252 -8.525 -41.507 1.00 95.94 95 PRO A O 1
ATOM 782 N N . TYR A 1 96 ? 18.072 -6.897 -42.817 1.00 93.12 96 TYR A N 1
ATOM 783 C CA . TYR A 1 96 ? 18.738 -6.132 -41.765 1.00 93.12 96 TYR A CA 1
ATOM 784 C C . TYR A 1 96 ? 18.060 -4.781 -41.580 1.00 93.12 96 TYR A C 1
ATOM 786 O O . TYR A 1 96 ? 17.810 -4.064 -42.549 1.00 93.12 96 TYR A O 1
ATOM 794 N N . LEU A 1 97 ? 17.808 -4.396 -40.329 1.00 93.38 97 LEU A N 1
ATOM 795 C CA . LEU A 1 97 ? 17.416 -3.030 -40.000 1.00 93.38 97 LEU A CA 1
ATOM 796 C C . LEU A 1 97 ? 18.676 -2.158 -39.943 1.00 93.38 97 LEU A C 1
ATOM 798 O O . LEU A 1 97 ? 19.416 -2.204 -38.964 1.00 93.38 97 LEU A O 1
ATOM 802 N N . LEU A 1 98 ? 18.919 -1.367 -40.986 1.00 93.69 98 LEU A N 1
ATOM 803 C CA . LEU A 1 98 ? 20.052 -0.448 -41.050 1.00 93.69 98 LEU A CA 1
ATOM 804 C C . LEU A 1 98 ? 19.622 0.957 -40.630 1.00 93.69 98 LEU A C 1
ATOM 806 O O . LEU A 1 98 ? 18.606 1.472 -41.100 1.00 93.69 98 LEU A O 1
ATOM 810 N N . CYS A 1 99 ? 20.424 1.589 -39.775 1.00 94.06 99 CYS A N 1
ATOM 811 C CA . CYS A 1 99 ? 20.261 2.974 -39.351 1.00 94.06 99 CYS A CA 1
ATOM 812 C C . CYS A 1 99 ? 21.610 3.688 -39.462 1.00 94.06 99 CYS A C 1
ATOM 814 O O . CYS A 1 99 ? 22.560 3.327 -38.774 1.00 94.06 99 CYS A O 1
ATOM 816 N N . HIS A 1 100 ? 21.716 4.665 -40.359 1.00 92.62 100 HIS A N 1
ATOM 817 C CA . HIS A 1 100 ? 22.980 5.343 -40.652 1.00 92.62 100 HIS A CA 1
ATOM 818 C C . HIS A 1 100 ? 22.703 6.713 -41.287 1.00 92.62 100 HIS A C 1
ATOM 820 O O . HIS A 1 100 ? 21.757 6.816 -42.074 1.00 92.62 100 HIS A O 1
ATOM 826 N N . PRO A 1 101 ? 23.500 7.764 -41.005 1.00 92.94 101 PRO A N 1
ATOM 827 C CA . PRO A 1 101 ? 23.288 9.103 -41.568 1.00 92.94 101 PRO A CA 1
ATOM 828 C C . PRO A 1 101 ? 23.267 9.139 -43.102 1.00 92.94 101 PRO A C 1
ATOM 830 O O . PRO A 1 101 ? 22.548 9.955 -43.672 1.00 92.94 101 PRO A O 1
ATOM 833 N N . ASP A 1 102 ? 24.004 8.236 -43.750 1.00 93.62 102 ASP A N 1
ATOM 834 C CA . ASP A 1 102 ? 24.144 8.197 -45.213 1.00 93.62 102 ASP A CA 1
ATOM 835 C C . ASP A 1 102 ? 23.041 7.394 -45.929 1.00 93.62 102 ASP A C 1
ATOM 837 O O . ASP A 1 102 ? 23.038 7.299 -47.157 1.00 93.62 102 ASP A O 1
ATOM 841 N N . LEU A 1 103 ? 22.094 6.797 -45.194 1.00 93.75 103 LEU A N 1
ATOM 842 C CA . LEU A 1 103 ? 20.975 6.079 -45.806 1.00 93.75 103 LEU A CA 1
ATOM 843 C C . LEU A 1 103 ? 19.968 7.049 -46.429 1.00 93.75 103 LEU A C 1
ATOM 845 O O . LEU A 1 103 ? 19.543 8.029 -45.819 1.00 93.75 103 LEU A O 1
ATOM 849 N N . VAL A 1 104 ? 19.497 6.716 -47.628 1.00 90.56 104 VAL A N 1
ATOM 850 C CA . VAL A 1 104 ? 18.387 7.430 -48.265 1.00 90.56 104 VAL A CA 1
ATOM 851 C C . VAL A 1 104 ? 17.079 6.764 -47.847 1.00 90.56 104 VAL A C 1
ATOM 853 O O . VAL A 1 104 ? 16.696 5.727 -48.381 1.00 90.56 104 VAL A O 1
ATOM 856 N N . SER A 1 105 ? 16.400 7.350 -46.864 1.00 92.00 105 SER A N 1
ATOM 857 C CA . SER A 1 105 ? 15.083 6.905 -46.404 1.00 92.00 105 SER A CA 1
ATOM 858 C C . SER A 1 105 ? 14.277 8.083 -45.864 1.00 92.00 105 SER A C 1
ATOM 860 O O . SER A 1 105 ? 14.806 8.955 -45.175 1.00 92.00 105 SER A O 1
ATOM 862 N N . GLU A 1 106 ? 12.975 8.096 -46.150 1.00 91.44 106 GLU A N 1
ATOM 863 C CA . GLU A 1 106 ? 12.036 9.075 -45.587 1.00 91.44 106 GLU A CA 1
ATOM 864 C C . GLU A 1 106 ? 11.732 8.797 -44.107 1.00 91.44 106 GLU A C 1
ATOM 866 O O . GLU A 1 106 ? 11.294 9.685 -43.373 1.00 91.44 106 GLU A O 1
ATOM 871 N N . ARG A 1 107 ? 11.981 7.565 -43.642 1.00 93.69 107 ARG A N 1
ATOM 872 C CA . ARG A 1 107 ? 11.776 7.168 -42.247 1.00 93.69 107 ARG A CA 1
ATOM 873 C C . ARG A 1 107 ? 13.034 7.453 -41.445 1.00 93.69 107 ARG A C 1
ATOM 875 O O . ARG A 1 107 ? 14.122 7.030 -41.825 1.00 93.69 107 ARG A O 1
ATOM 882 N N . LYS A 1 108 ? 12.867 8.110 -40.299 1.00 95.06 108 LYS A N 1
ATOM 883 C CA . LYS A 1 108 ? 13.943 8.372 -39.340 1.00 95.06 108 LYS A CA 1
ATOM 884 C C . LYS A 1 108 ? 13.586 7.847 -37.960 1.00 95.06 108 LYS A C 1
ATOM 886 O O . LYS A 1 108 ? 12.417 7.854 -37.574 1.00 95.06 108 LYS A O 1
ATOM 891 N N . VAL A 1 109 ? 14.604 7.444 -37.215 1.00 96.12 109 VAL A N 1
ATOM 892 C CA . VAL A 1 109 ? 14.498 6.987 -35.824 1.00 96.12 109 VAL A CA 1
ATOM 893 C C . VAL A 1 109 ? 15.496 7.736 -34.960 1.00 96.12 109 VAL A C 1
ATOM 895 O O . VAL A 1 109 ? 16.468 8.303 -35.461 1.00 96.12 109 VAL A O 1
ATOM 898 N N . ASN A 1 110 ? 15.248 7.736 -33.657 1.00 96.38 110 ASN A N 1
ATOM 899 C CA . ASN A 1 110 ? 16.262 8.107 -32.685 1.00 96.38 110 ASN A CA 1
ATOM 900 C C . ASN A 1 110 ? 17.228 6.928 -32.539 1.00 96.38 110 ASN A C 1
ATOM 902 O O . ASN A 1 110 ? 16.798 5.812 -32.264 1.00 96.38 110 ASN A O 1
ATOM 906 N N . TYR A 1 111 ? 18.514 7.162 -32.733 1.00 96.06 111 TYR A N 1
ATOM 907 C CA . TYR A 1 111 ? 19.573 6.176 -32.591 1.00 96.06 111 TYR A CA 1
ATOM 908 C C . TYR A 1 111 ? 20.480 6.620 -31.452 1.00 96.06 111 TYR A C 1
ATOM 910 O O . TYR A 1 111 ? 21.080 7.699 -31.524 1.00 96.06 111 TYR A O 1
ATOM 918 N N . LEU A 1 112 ? 20.534 5.836 -30.378 1.00 96.25 112 LEU A N 1
ATOM 919 C CA . LEU A 1 112 ? 21.397 6.160 -29.248 1.00 96.25 112 LEU A CA 1
ATOM 920 C C . LEU A 1 112 ? 22.849 5.876 -29.618 1.00 96.25 112 LEU A C 1
ATOM 922 O O . LEU A 1 112 ? 23.171 4.796 -30.106 1.00 96.25 112 LEU A O 1
ATOM 926 N N . VAL A 1 113 ? 23.713 6.862 -29.396 1.00 95.44 113 VAL A N 1
ATOM 927 C CA . VAL A 1 113 ? 25.132 6.791 -29.777 1.00 95.44 113 VAL A CA 1
ATOM 928 C C . VAL A 1 113 ? 26.063 6.776 -28.574 1.00 95.44 113 VAL A C 1
ATOM 930 O O . VAL A 1 113 ? 27.147 6.210 -28.652 1.00 95.44 113 VAL A O 1
ATOM 933 N N . GLU A 1 114 ? 25.645 7.365 -27.455 1.00 96.19 114 GLU A N 1
ATOM 934 C CA . GLU A 1 114 ? 26.448 7.447 -26.236 1.00 96.19 114 GLU A CA 1
ATOM 935 C C . GLU A 1 114 ? 25.562 7.301 -25.005 1.00 96.19 114 GLU A C 1
ATOM 937 O O . GLU A 1 114 ? 24.394 7.705 -25.013 1.00 96.19 114 GLU A O 1
ATOM 942 N N . VAL A 1 115 ? 26.151 6.756 -23.945 1.00 95.31 115 VAL A N 1
ATOM 943 C CA . VAL A 1 115 ? 25.574 6.672 -22.603 1.00 95.31 115 VAL A CA 1
ATOM 944 C C . VAL A 1 115 ? 26.527 7.325 -21.607 1.00 95.31 115 VAL A C 1
ATOM 946 O O . VAL A 1 115 ? 27.747 7.218 -21.727 1.00 95.31 115 VAL A O 1
ATOM 949 N N . ALA A 1 116 ? 25.976 8.041 -20.631 1.00 93.69 116 ALA A N 1
ATOM 950 C CA . ALA A 1 116 ? 26.748 8.714 -19.601 1.00 93.69 116 ALA A CA 1
ATOM 951 C C . ALA A 1 116 ? 27.621 7.701 -18.830 1.00 93.69 116 ALA A C 1
ATOM 953 O O . ALA A 1 116 ? 27.103 6.661 -18.419 1.00 93.69 116 ALA A O 1
ATOM 954 N N . PRO A 1 117 ? 28.906 8.004 -18.553 1.00 87.94 117 PRO A N 1
ATOM 955 C CA . PRO A 1 117 ? 29.795 7.083 -17.838 1.00 87.94 117 PRO A CA 1
ATOM 956 C C . PRO A 1 117 ? 29.286 6.666 -16.453 1.00 87.94 117 PRO A C 1
ATOM 958 O O . PRO A 1 117 ? 29.578 5.566 -16.000 1.00 87.94 117 PRO A O 1
ATOM 961 N N . SER A 1 118 ? 28.509 7.528 -15.791 1.00 87.19 118 SER A N 1
ATOM 962 C CA . SER A 1 118 ? 27.917 7.256 -14.478 1.00 87.19 118 SER A CA 1
ATOM 963 C C . SER A 1 118 ? 26.666 6.376 -14.531 1.00 87.19 118 SER A C 1
ATOM 965 O O . SER A 1 118 ? 26.190 5.947 -13.485 1.00 87.19 118 SER A O 1
ATOM 967 N N . ALA A 1 119 ? 26.102 6.100 -15.714 1.00 86.44 119 ALA A N 1
ATOM 968 C CA . ALA A 1 119 ? 24.826 5.395 -15.821 1.00 86.44 119 ALA A CA 1
ATOM 969 C C . ALA A 1 119 ? 24.888 3.981 -15.225 1.00 86.44 119 ALA A C 1
ATOM 971 O O . ALA A 1 119 ? 23.950 3.568 -14.552 1.00 86.44 119 ALA A O 1
ATOM 972 N N . SER A 1 120 ? 25.986 3.246 -15.430 1.00 84.81 120 SER A N 1
ATOM 973 C CA . SER A 1 120 ? 26.148 1.889 -14.892 1.00 84.81 120 SER A CA 1
ATOM 974 C C . SER A 1 120 ? 26.212 1.869 -13.366 1.00 84.81 120 SER A C 1
ATOM 976 O O . SER A 1 120 ? 25.486 1.101 -12.743 1.00 84.81 120 SER A O 1
ATOM 978 N N . GLU A 1 121 ? 27.026 2.742 -12.771 1.00 86.62 121 GLU A N 1
ATOM 979 C CA . GLU A 1 121 ? 27.152 2.890 -11.318 1.00 86.62 121 GLU A CA 1
ATOM 980 C C . GLU A 1 121 ? 25.807 3.276 -10.700 1.00 86.62 121 GLU A C 1
ATOM 982 O O . GLU A 1 121 ? 25.316 2.581 -9.817 1.00 86.62 121 GLU A O 1
ATOM 987 N N . THR A 1 122 ? 25.131 4.289 -11.251 1.00 87.50 122 THR A N 1
ATOM 988 C CA . THR A 1 122 ? 23.809 4.707 -10.766 1.00 87.50 122 THR A CA 1
ATOM 989 C C . THR A 1 122 ? 22.754 3.601 -10.897 1.00 87.50 122 THR A C 1
ATOM 991 O O . THR A 1 122 ? 21.872 3.487 -10.048 1.00 87.50 122 THR A O 1
ATOM 994 N N . LEU A 1 123 ? 22.796 2.769 -11.942 1.00 86.75 123 LEU A N 1
ATOM 995 C CA . LEU A 1 123 ? 21.871 1.635 -12.082 1.00 86.75 123 LEU A CA 1
ATOM 996 C C . LEU A 1 123 ? 22.129 0.551 -11.035 1.00 86.75 123 LEU A C 1
ATOM 998 O O . LEU A 1 123 ? 21.172 0.035 -10.457 1.00 86.75 123 LEU A O 1
ATOM 1002 N N . LEU A 1 124 ? 23.396 0.224 -10.781 1.00 87.44 124 LEU A N 1
ATOM 1003 C CA . LEU A 1 124 ? 23.779 -0.747 -9.757 1.00 87.44 124 LEU A CA 1
ATOM 1004 C C . LEU A 1 124 ? 23.409 -0.246 -8.359 1.00 87.44 124 LEU A C 1
ATOM 1006 O O . LEU A 1 124 ? 22.751 -0.971 -7.619 1.00 87.44 124 LEU A O 1
ATOM 1010 N N . GLU A 1 125 ? 23.703 1.017 -8.041 1.00 86.94 125 GLU A N 1
ATOM 1011 C CA . GLU A 1 125 ? 23.268 1.658 -6.794 1.00 86.94 125 GLU A CA 1
ATOM 1012 C C . GLU A 1 125 ? 21.750 1.579 -6.621 1.00 86.94 125 GLU A C 1
ATOM 1014 O O . GLU A 1 125 ? 21.255 1.250 -5.545 1.00 86.94 125 GLU A O 1
ATOM 1019 N N . ARG A 1 126 ? 20.984 1.828 -7.690 1.00 84.38 126 ARG A N 1
ATOM 1020 C CA . ARG A 1 126 ? 19.525 1.684 -7.649 1.00 84.38 126 ARG A CA 1
ATOM 1021 C C . ARG A 1 126 ? 19.118 0.243 -7.356 1.00 84.38 126 ARG A C 1
ATOM 1023 O O . ARG A 1 126 ? 18.224 0.045 -6.545 1.00 84.38 126 ARG A O 1
ATOM 1030 N N . ILE A 1 127 ? 19.731 -0.762 -7.974 1.00 83.56 127 ILE A N 1
ATOM 1031 C CA . ILE A 1 127 ? 19.424 -2.174 -7.681 1.00 83.56 127 ILE A CA 1
ATOM 1032 C C . ILE A 1 127 ? 19.717 -2.500 -6.205 1.00 83.56 127 ILE A C 1
ATOM 1034 O O . ILE A 1 127 ? 18.908 -3.150 -5.539 1.00 83.56 127 ILE A O 1
ATOM 1038 N N . GLU A 1 128 ? 20.825 -1.985 -5.673 1.00 83.25 128 GLU A N 1
ATOM 1039 C CA . GLU A 1 128 ? 21.228 -2.163 -4.273 1.00 83.25 128 GLU A CA 1
ATOM 1040 C C . GLU A 1 128 ? 20.304 -1.454 -3.277 1.00 83.25 128 GLU A C 1
ATOM 1042 O O . GLU A 1 128 ? 20.134 -1.921 -2.150 1.00 83.25 128 GLU A O 1
ATOM 1047 N N . GLN A 1 129 ? 19.681 -0.351 -3.683 1.00 79.44 129 GLN A N 1
ATOM 1048 C CA . GLN A 1 129 ? 18.780 0.439 -2.840 1.00 79.44 129 GLN A CA 1
ATOM 1049 C C . GLN A 1 129 ? 17.310 0.017 -2.948 1.00 79.44 129 GLN A C 1
ATOM 1051 O O . GLN A 1 129 ? 16.520 0.360 -2.074 1.00 79.44 129 GLN A O 1
ATOM 1056 N N . ASN A 1 130 ? 16.925 -0.711 -3.999 1.00 74.12 130 ASN A N 1
ATOM 1057 C CA . ASN A 1 130 ? 15.546 -1.148 -4.196 1.00 74.12 130 ASN A CA 1
ATOM 1058 C C . ASN A 1 130 ? 15.346 -2.567 -3.646 1.00 74.12 130 ASN A C 1
ATOM 1060 O O . ASN A 1 130 ? 15.709 -3.556 -4.279 1.00 74.12 130 ASN A O 1
ATOM 1064 N N . ASP A 1 131 ? 14.730 -2.663 -2.473 1.00 74.00 131 ASP A N 1
ATOM 1065 C CA . ASP A 1 131 ? 14.082 -3.884 -1.996 1.00 74.00 131 ASP A CA 1
ATOM 1066 C C . ASP A 1 131 ? 12.551 -3.709 -2.015 1.00 74.00 131 ASP A C 1
ATOM 1068 O O . ASP A 1 131 ? 12.028 -2.805 -2.670 1.00 74.00 131 ASP A O 1
ATOM 1072 N N . ILE A 1 132 ? 11.807 -4.575 -1.318 1.00 75.88 132 ILE A N 1
ATOM 1073 C CA . ILE A 1 132 ? 10.343 -4.472 -1.251 1.00 75.88 132 ILE A CA 1
ATOM 1074 C C . ILE A 1 132 ? 9.862 -3.092 -0.772 1.00 75.88 132 ILE A C 1
ATOM 1076 O O . ILE A 1 132 ? 8.789 -2.652 -1.181 1.00 75.88 132 ILE A O 1
ATOM 1080 N N . SER A 1 133 ? 10.654 -2.380 0.039 1.00 73.75 133 SER A N 1
ATOM 1081 C CA . SER A 1 133 ? 10.301 -1.051 0.548 1.00 73.75 133 SER A CA 1
ATOM 1082 C C . SER A 1 133 ? 10.094 -0.029 -0.567 1.00 73.75 133 SER A C 1
ATOM 1084 O O . SER A 1 133 ? 9.231 0.832 -0.435 1.00 73.75 133 SER A O 1
ATOM 1086 N N . ALA A 1 134 ? 10.785 -0.167 -1.703 1.00 76.06 134 ALA A N 1
ATOM 1087 C CA . ALA A 1 134 ? 10.603 0.717 -2.851 1.00 76.06 134 ALA A CA 1
ATOM 1088 C C . ALA A 1 134 ? 9.223 0.571 -3.518 1.00 76.06 134 ALA A C 1
ATOM 1090 O O . ALA A 1 134 ? 8.766 1.485 -4.203 1.00 76.06 134 ALA A O 1
ATOM 1091 N N . PHE A 1 135 ? 8.555 -0.568 -3.317 1.00 77.75 135 PHE A N 1
ATOM 1092 C CA . PHE A 1 135 ? 7.219 -0.841 -3.849 1.00 77.75 135 PHE A CA 1
ATOM 1093 C C . PHE A 1 135 ? 6.101 -0.530 -2.842 1.00 77.75 135 PHE A C 1
ATOM 1095 O O . PHE A 1 135 ? 4.934 -0.473 -3.226 1.00 77.75 135 PHE A O 1
ATOM 1102 N N . VAL A 1 136 ? 6.431 -0.309 -1.564 1.00 80.19 136 VAL A N 1
ATOM 1103 C CA . VAL A 1 136 ? 5.466 0.053 -0.517 1.00 80.19 136 VAL A CA 1
ATOM 1104 C C . VAL A 1 136 ? 5.456 1.568 -0.356 1.00 80.19 136 VAL A C 1
ATOM 1106 O O . VAL A 1 136 ? 6.268 2.149 0.357 1.00 80.19 136 VAL A O 1
ATOM 1109 N N . LEU A 1 137 ? 4.514 2.216 -1.038 1.00 82.62 137 LEU A N 1
ATOM 1110 C CA . LEU A 1 137 ? 4.475 3.678 -1.146 1.00 82.62 137 LEU A CA 1
ATOM 1111 C C . LEU A 1 137 ? 3.803 4.366 0.052 1.00 82.62 137 LEU A C 1
ATOM 1113 O O . LEU A 1 137 ? 3.984 5.565 0.252 1.00 82.62 137 LEU A O 1
ATOM 1117 N N . GLY A 1 138 ? 3.035 3.628 0.856 1.00 85.31 138 GLY A N 1
ATOM 1118 C CA . GLY A 1 138 ? 2.379 4.172 2.040 1.00 85.31 138 GLY A CA 1
ATOM 1119 C C . GLY A 1 138 ? 1.347 3.234 2.660 1.00 85.31 138 GLY A C 1
ATOM 1120 O O . GLY A 1 138 ? 1.092 2.137 2.162 1.00 85.31 138 GLY A O 1
ATOM 1121 N N . LEU A 1 139 ? 0.741 3.697 3.755 1.00 86.62 139 LEU A N 1
ATOM 1122 C CA . LEU A 1 139 ? -0.426 3.072 4.373 1.00 86.62 139 LEU A CA 1
ATOM 1123 C C . LEU A 1 139 ? -1.691 3.608 3.694 1.00 86.62 139 LEU A C 1
ATOM 1125 O O . LEU A 1 139 ? -1.971 4.803 3.768 1.00 86.62 139 LEU A O 1
ATOM 1129 N N . SER A 1 140 ? -2.438 2.726 3.028 1.00 89.44 140 SER A N 1
ATOM 1130 C CA . SER A 1 140 ? -3.648 3.110 2.294 1.00 89.44 140 SER A CA 1
ATOM 1131 C C . SER A 1 140 ? -4.836 3.343 3.231 1.00 89.44 140 SER A C 1
ATOM 1133 O O . SER A 1 140 ? -5.379 4.444 3.287 1.00 89.44 140 SER A O 1
ATOM 1135 N N . HIS A 1 141 ? -5.223 2.313 3.981 1.00 95.12 141 HIS A N 1
ATOM 1136 C CA . HIS A 1 141 ? -6.384 2.319 4.863 1.00 95.12 141 HIS A CA 1
ATOM 1137 C C . HIS A 1 141 ? -6.273 1.188 5.892 1.00 95.12 141 HIS A C 1
ATOM 1139 O O . HIS A 1 141 ? -5.418 0.306 5.785 1.00 95.12 141 HIS A O 1
ATOM 1145 N N . ILE A 1 142 ? -7.160 1.221 6.882 1.00 96.75 142 ILE A N 1
ATOM 1146 C CA . ILE A 1 142 ? -7.426 0.117 7.805 1.00 96.75 142 ILE A CA 1
ATOM 1147 C C . ILE A 1 142 ? -8.833 -0.399 7.504 1.00 96.75 142 ILE A C 1
ATOM 1149 O O . ILE A 1 142 ? -9.786 0.376 7.524 1.00 96.75 142 ILE A O 1
ATOM 1153 N N . ASN A 1 143 ? -8.965 -1.695 7.241 1.00 97.62 143 ASN A N 1
ATOM 1154 C CA . ASN A 1 143 ? -10.262 -2.326 7.034 1.00 97.62 143 ASN A CA 1
ATOM 1155 C C . ASN A 1 143 ? -10.928 -2.686 8.371 1.00 97.62 143 ASN A C 1
ATOM 1157 O O . ASN A 1 143 ? -10.273 -3.230 9.263 1.00 97.62 143 ASN A O 1
ATOM 1161 N N . VAL A 1 144 ? -12.228 -2.409 8.488 1.00 97.81 144 VAL A N 1
ATOM 1162 C CA . VAL A 1 144 ? -13.061 -2.789 9.632 1.00 97.81 144 VAL A CA 1
ATOM 1163 C C . VAL A 1 144 ? -14.331 -3.461 9.122 1.00 97.81 144 VAL A C 1
ATOM 1165 O O . VAL A 1 144 ? -15.115 -2.861 8.385 1.00 97.81 144 VAL A O 1
ATOM 1168 N N . ILE A 1 145 ? -14.560 -4.706 9.542 1.00 97.44 145 ILE A N 1
ATOM 1169 C CA . ILE A 1 145 ? -15.827 -5.393 9.288 1.00 97.44 145 ILE A CA 1
ATOM 1170 C C . ILE A 1 145 ? -16.860 -4.900 10.296 1.00 97.44 145 ILE A C 1
ATOM 1172 O O . ILE A 1 145 ? -16.649 -4.998 11.504 1.00 97.44 145 ILE A O 1
ATOM 1176 N N . VAL A 1 146 ? -17.978 -4.388 9.792 1.00 97.62 146 VAL A N 1
ATOM 1177 C CA . VAL A 1 146 ? -19.015 -3.736 10.594 1.00 97.62 146 VAL A CA 1
ATOM 1178 C C . VAL A 1 146 ? -20.371 -4.412 10.421 1.00 97.62 146 VAL A C 1
ATOM 1180 O O . VAL A 1 146 ? -20.606 -5.203 9.504 1.00 97.62 146 VAL A O 1
ATOM 1183 N N . ASP A 1 147 ? -21.276 -4.116 11.347 1.00 96.00 147 ASP A N 1
ATOM 1184 C CA . ASP A 1 147 ? -22.669 -4.551 11.329 1.00 96.00 147 ASP A CA 1
ATOM 1185 C C . ASP A 1 147 ? -23.505 -3.774 10.305 1.00 96.00 147 ASP A C 1
ATOM 1187 O O . ASP A 1 147 ? -24.354 -4.388 9.653 1.00 96.00 147 ASP A O 1
ATOM 1191 N N . ASP A 1 148 ? -23.218 -2.486 10.132 1.00 97.50 148 ASP A N 1
ATOM 1192 C CA . ASP A 1 148 ? -23.803 -1.580 9.145 1.00 97.50 148 ASP A CA 1
ATOM 1193 C C . ASP A 1 148 ? -22.817 -0.428 8.858 1.00 97.50 148 ASP A C 1
ATOM 1195 O O . ASP A 1 148 ? -22.186 0.101 9.775 1.00 97.50 148 ASP A O 1
ATOM 1199 N N . VAL A 1 149 ? -22.625 -0.063 7.585 1.00 98.56 149 VAL A N 1
ATOM 1200 C CA . VAL A 1 149 ? -21.627 0.956 7.206 1.00 98.56 149 VAL A CA 1
ATOM 1201 C C . VAL A 1 149 ? -22.087 2.389 7.485 1.00 98.56 149 VAL A C 1
ATOM 1203 O O . VAL A 1 149 ? -21.235 3.262 7.654 1.00 98.56 149 VAL A O 1
ATOM 1206 N N . ASP A 1 150 ? -23.393 2.657 7.542 1.00 98.50 150 ASP A N 1
ATOM 1207 C CA . ASP A 1 150 ? -23.936 3.968 7.902 1.00 98.50 150 ASP A CA 1
ATOM 1208 C C . ASP A 1 150 ? -23.780 4.199 9.408 1.00 98.50 150 ASP A C 1
ATOM 1210 O O . ASP A 1 150 ? -23.127 5.169 9.805 1.00 98.50 150 ASP A O 1
ATOM 1214 N N . ASP A 1 151 ? -24.230 3.248 10.232 1.00 98.25 151 ASP A N 1
ATOM 1215 C CA . ASP A 1 151 ? -24.078 3.310 11.695 1.00 98.25 151 ASP A CA 1
ATOM 1216 C C . ASP A 1 151 ? -22.601 3.409 12.108 1.00 98.25 151 ASP A C 1
ATOM 1218 O O . ASP A 1 151 ? -22.237 4.179 13.002 1.00 98.25 151 ASP A O 1
ATOM 1222 N N . ALA A 1 152 ? -21.721 2.649 11.446 1.00 98.44 152 ALA A N 1
ATOM 1223 C CA . ALA A 1 152 ? -20.283 2.707 11.691 1.00 98.44 152 ALA A CA 1
ATOM 1224 C C . ALA A 1 152 ? -19.674 4.062 11.298 1.00 98.44 152 ALA A C 1
ATOM 1226 O O . ALA A 1 152 ? -18.785 4.565 11.988 1.00 98.44 152 ALA A O 1
ATOM 1227 N N . SER A 1 153 ? -20.149 4.670 10.206 1.00 98.50 153 SER A N 1
ATOM 1228 C CA . SER A 1 153 ? -19.682 5.993 9.773 1.00 98.50 153 SER A CA 1
ATOM 1229 C C . SER A 1 153 ? -20.045 7.061 10.800 1.00 98.50 153 SER A C 1
ATOM 1231 O O . SER A 1 153 ? -19.184 7.841 11.205 1.00 98.50 153 SER A O 1
ATOM 1233 N N . GLU A 1 154 ? -21.297 7.065 11.268 1.00 98.31 154 GLU A N 1
ATOM 1234 C CA . GLU A 1 154 ? -21.761 7.983 12.314 1.00 98.31 154 GLU A CA 1
ATOM 1235 C C . GLU A 1 154 ? -21.017 7.755 13.634 1.00 98.31 154 GLU A C 1
ATOM 1237 O O . GLU A 1 154 ? -20.633 8.711 14.315 1.00 98.31 154 GLU A O 1
ATOM 1242 N N . TYR A 1 155 ? -20.761 6.489 13.977 1.00 98.50 155 TYR A N 1
ATOM 1243 C CA . TYR A 1 155 ? -19.956 6.117 15.132 1.00 98.50 155 TYR A CA 1
ATOM 1244 C C . TYR A 1 155 ? -18.565 6.752 15.067 1.00 98.50 155 TYR A C 1
ATOM 1246 O O . TYR A 1 155 ? -18.230 7.553 15.941 1.00 98.50 155 TYR A O 1
ATOM 1254 N N . TYR A 1 156 ? -17.774 6.455 14.029 1.00 98.50 156 TYR A N 1
ATOM 1255 C CA . TYR A 1 156 ? -16.401 6.956 13.905 1.00 98.50 156 TYR A CA 1
ATOM 1256 C C . TYR A 1 156 ? -16.330 8.475 13.727 1.00 98.50 156 TYR A C 1
ATOM 1258 O O . TYR A 1 156 ? -15.384 9.101 14.216 1.00 98.50 156 TYR A O 1
ATOM 1266 N N . GLN A 1 157 ? -17.342 9.088 13.108 1.00 98.19 157 GLN A N 1
ATOM 1267 C CA . GLN A 1 157 ? -17.486 10.541 13.094 1.00 98.19 157 GLN A CA 1
ATOM 1268 C C . GLN A 1 157 ? -17.651 11.099 14.508 1.00 98.19 157 GLN A C 1
ATOM 1270 O O . GLN A 1 157 ? -16.947 12.033 14.890 1.00 98.19 157 GLN A O 1
ATOM 1275 N N . ARG A 1 158 ? -18.539 10.518 15.319 1.00 98.00 158 ARG A N 1
ATOM 1276 C CA . ARG A 1 158 ? -18.759 10.965 16.699 1.00 98.00 158 ARG A CA 1
ATOM 1277 C C . ARG A 1 158 ? -17.532 10.745 17.578 1.00 98.00 158 ARG A C 1
ATOM 1279 O O . ARG A 1 158 ? -17.147 11.659 18.302 1.00 98.00 158 ARG A O 1
ATOM 1286 N N . VAL A 1 159 ? -16.949 9.545 17.589 1.00 97.50 159 VAL A N 1
ATOM 1287 C CA . VAL A 1 159 ? -15.917 9.206 18.587 1.00 97.50 159 VAL A CA 1
ATOM 1288 C C . VAL A 1 159 ? -14.539 9.761 18.242 1.00 97.50 159 VAL A C 1
ATOM 1290 O O . VAL A 1 159 ? -13.788 10.103 19.151 1.00 97.50 159 VAL A O 1
ATOM 1293 N N . LEU A 1 160 ? -14.217 9.874 16.952 1.00 97.12 160 LEU A N 1
ATOM 1294 C CA . LEU A 1 160 ? -12.878 10.231 16.479 1.00 97.12 160 LEU A CA 1
ATOM 1295 C C . LEU A 1 160 ? -12.878 11.314 15.387 1.00 97.12 160 LEU A C 1
ATOM 1297 O O . LEU A 1 160 ? -11.811 11.663 14.898 1.00 97.12 160 LEU A O 1
ATOM 1301 N N . GLY A 1 161 ? -14.028 11.871 14.998 1.00 97.25 161 GLY A N 1
ATOM 1302 C CA . GLY A 1 161 ? -14.077 12.977 14.035 1.00 97.25 161 GLY A CA 1
ATOM 1303 C C . GLY A 1 161 ? -13.794 12.575 12.586 1.00 97.25 161 GLY A C 1
ATOM 1304 O O . GLY A 1 161 ? -13.366 13.418 11.800 1.00 97.25 161 GLY A O 1
ATOM 1305 N N . PHE A 1 162 ? -13.991 11.306 12.219 1.00 98.19 162 PHE A N 1
ATOM 1306 C CA . PHE A 1 162 ? -13.915 10.885 10.818 1.00 98.19 162 PHE A CA 1
ATOM 1307 C C . PHE A 1 162 ? -15.019 11.530 9.967 1.00 98.19 162 PHE A C 1
ATOM 1309 O O . PHE A 1 162 ? -16.130 11.774 10.429 1.00 98.19 162 PHE A O 1
ATOM 1316 N N . GLU A 1 163 ? -14.720 11.769 8.697 1.00 98.00 163 GLU A N 1
ATOM 1317 C CA . GLU A 1 163 ? -15.630 12.357 7.714 1.00 98.00 163 GLU A CA 1
ATOM 1318 C C . GLU A 1 163 ? -15.769 11.430 6.495 1.00 98.00 163 GLU A C 1
ATOM 1320 O O . GLU A 1 163 ? -14.877 10.611 6.251 1.00 98.00 163 GLU A O 1
ATOM 1325 N N . PRO A 1 164 ? -16.850 11.535 5.699 1.00 97.81 164 PRO A N 1
ATOM 1326 C CA . PRO A 1 164 ? -16.963 10.799 4.442 1.00 97.81 164 PRO A CA 1
ATOM 1327 C C . PRO A 1 164 ? -15.751 11.032 3.530 1.00 97.81 164 PRO A C 1
ATOM 1329 O O . PRO A 1 164 ? -15.315 12.170 3.343 1.00 97.81 164 PRO A O 1
ATOM 1332 N N . ALA A 1 165 ? -15.207 9.958 2.956 1.00 97.44 165 ALA A N 1
ATOM 1333 C CA . ALA A 1 165 ? -14.121 10.058 1.990 1.00 97.44 165 ALA A CA 1
ATOM 1334 C C . ALA A 1 165 ? -14.657 10.281 0.568 1.00 97.44 165 ALA A C 1
ATOM 1336 O O . ALA A 1 165 ? -15.722 9.782 0.195 1.00 97.44 165 ALA A O 1
ATOM 1337 N N . PHE A 1 166 ? -13.877 11.003 -0.233 1.00 96.31 166 PHE A N 1
ATOM 1338 C CA . PHE A 1 166 ? -14.164 11.288 -1.633 1.00 96.31 166 PHE A CA 1
ATOM 1339 C C . PHE A 1 166 ? -12.956 10.912 -2.488 1.00 96.31 166 PHE A C 1
ATOM 1341 O O . PHE A 1 166 ? -11.817 11.070 -2.041 1.00 96.31 166 PHE A O 1
ATOM 1348 N N . ASP A 1 167 ? -13.208 10.422 -3.699 1.00 93.81 167 ASP A N 1
ATOM 1349 C CA . ASP A 1 167 ? -12.158 10.131 -4.673 1.00 93.81 167 ASP A CA 1
ATOM 1350 C C . ASP A 1 167 ? -11.602 11.414 -5.324 1.00 93.81 167 ASP A C 1
ATOM 1352 O O . ASP A 1 167 ? -12.048 12.533 -5.053 1.00 93.81 167 ASP A O 1
ATOM 1356 N N . GLU A 1 168 ? -10.623 11.264 -6.219 1.00 90.69 168 GLU A N 1
ATOM 1357 C CA . GLU A 1 168 ? -10.005 12.383 -6.949 1.00 90.69 168 GLU A CA 1
ATOM 1358 C C . GLU A 1 168 ? -11.004 13.194 -7.798 1.00 90.69 168 GLU A C 1
ATOM 1360 O O . GLU A 1 168 ? -10.738 14.342 -8.158 1.00 90.69 168 GLU A O 1
ATOM 1365 N N . GLN A 1 169 ? -12.160 12.610 -8.126 1.00 94.81 169 GLN A N 1
ATOM 1366 C CA . GLN A 1 169 ? -13.235 13.232 -8.903 1.00 94.81 169 GLN A CA 1
ATOM 1367 C C . GLN A 1 169 ? -14.296 13.878 -7.997 1.00 94.81 169 GLN A C 1
ATOM 1369 O O . GLN A 1 169 ? -15.299 14.406 -8.487 1.00 94.81 169 GLN A O 1
ATOM 1374 N N . GLY A 1 170 ? -14.088 13.847 -6.677 1.00 94.69 170 GLY A N 1
ATOM 1375 C CA . GLY A 1 170 ? -15.025 14.352 -5.682 1.00 94.69 170 GLY A CA 1
ATOM 1376 C C . GLY A 1 170 ? -16.270 13.481 -5.520 1.00 94.69 170 GLY A C 1
ATOM 1377 O O . GLY A 1 170 ? -17.274 13.970 -5.000 1.00 94.69 170 GLY A O 1
ATOM 1378 N N . GLN A 1 171 ? -16.248 12.226 -5.979 1.00 96.81 171 GLN A N 1
ATOM 1379 C CA . GLN A 1 171 ? -17.345 11.289 -5.753 1.00 96.81 171 GLN A CA 1
ATOM 1380 C C . GLN A 1 171 ? -17.204 10.627 -4.382 1.00 96.81 171 GLN A C 1
ATOM 1382 O O . GLN A 1 171 ? -16.089 10.275 -3.991 1.00 96.81 171 GLN A O 1
ATOM 1387 N N . PRO A 1 172 ? -18.309 10.442 -3.636 1.00 96.88 172 PRO A N 1
ATOM 1388 C CA . PRO A 1 172 ? -18.275 9.694 -2.388 1.00 96.88 172 PRO A CA 1
ATOM 1389 C C . PRO A 1 172 ? -17.724 8.286 -2.612 1.00 96.88 172 PRO A C 1
ATOM 1391 O O . PRO A 1 172 ? -18.187 7.563 -3.495 1.00 96.88 172 PRO A O 1
ATOM 1394 N N . MET A 1 173 ? -16.777 7.874 -1.775 1.00 98.00 173 MET A N 1
ATOM 1395 C CA . MET A 1 173 ? -16.250 6.509 -1.763 1.00 98.00 173 MET A CA 1
ATOM 1396 C C . MET A 1 173 ? -17.201 5.585 -0.985 1.00 98.00 173 MET A C 1
ATOM 1398 O O . MET A 1 173 ? -16.869 5.076 0.087 1.00 98.00 173 MET A O 1
ATOM 1402 N N . ASP A 1 174 ? -18.413 5.425 -1.516 1.00 98.31 174 ASP A N 1
ATOM 1403 C CA . ASP A 1 174 ? -19.517 4.661 -0.936 1.00 98.31 174 ASP A CA 1
ATOM 1404 C C . ASP A 1 174 ? -20.100 3.703 -1.982 1.00 98.31 174 ASP A C 1
ATOM 1406 O O . ASP A 1 174 ? -20.784 4.108 -2.923 1.00 98.31 174 ASP A O 1
ATOM 1410 N N . TYR A 1 175 ? -19.806 2.419 -1.824 1.00 97.56 175 TYR A N 1
ATOM 1411 C CA . TYR A 1 175 ? -20.101 1.369 -2.787 1.00 97.56 175 TYR A CA 1
ATOM 1412 C C . TYR A 1 175 ? -21.061 0.361 -2.161 1.00 97.56 175 TYR A C 1
ATOM 1414 O O . TYR A 1 175 ? -20.701 -0.376 -1.246 1.00 97.56 175 TYR A O 1
ATOM 1422 N N . ARG A 1 176 ? -22.299 0.312 -2.659 1.00 97.81 176 ARG A N 1
ATOM 1423 C CA . ARG A 1 176 ? -23.359 -0.547 -2.112 1.00 97.81 176 ARG A CA 1
ATOM 1424 C C . ARG A 1 176 ? -23.643 -1.745 -2.998 1.00 97.81 176 ARG A C 1
ATOM 1426 O O . ARG A 1 176 ? -23.665 -1.622 -4.222 1.00 97.81 176 ARG A O 1
ATOM 1433 N N . GLY A 1 177 ? -23.900 -2.891 -2.375 1.00 97.00 177 GLY A N 1
ATOM 1434 C CA . GLY A 1 177 ? -24.252 -4.132 -3.054 1.00 97.00 177 GLY A CA 1
ATOM 1435 C C . GLY A 1 177 ? -23.183 -4.599 -4.041 1.00 97.00 177 GLY A C 1
ATOM 1436 O O . GLY A 1 177 ? -23.510 -5.095 -5.120 1.00 97.00 177 GLY A O 1
ATOM 1437 N N . VAL A 1 178 ? -21.908 -4.421 -3.697 1.00 96.12 178 VAL A N 1
ATOM 1438 C CA . VAL A 1 178 ? -20.780 -4.805 -4.544 1.00 96.12 178 VAL A CA 1
ATOM 1439 C C . VAL A 1 178 ? -20.748 -6.324 -4.685 1.00 96.12 178 VAL A C 1
ATOM 1441 O O . VAL A 1 178 ? -20.711 -7.061 -3.701 1.00 96.12 178 VAL A O 1
ATOM 1444 N N . SER A 1 179 ? -20.746 -6.781 -5.935 1.00 95.88 179 SER A N 1
ATOM 1445 C CA . SER A 1 179 ? -20.611 -8.184 -6.320 1.00 95.88 179 SER A CA 1
ATOM 1446 C C . SER A 1 179 ? -19.750 -8.247 -7.580 1.00 95.88 179 SER A C 1
ATOM 1448 O O . SER A 1 179 ? -20.248 -8.061 -8.693 1.00 95.88 179 SER A O 1
ATOM 1450 N N . MET A 1 180 ? -18.445 -8.479 -7.417 1.00 94.38 180 MET A N 1
ATOM 1451 C CA . MET A 1 180 ? -17.478 -8.474 -8.522 1.00 94.38 180 MET A CA 1
ATOM 1452 C C . MET A 1 180 ? -16.555 -9.688 -8.439 1.00 94.38 180 MET A C 1
ATOM 1454 O O . MET A 1 180 ? -15.9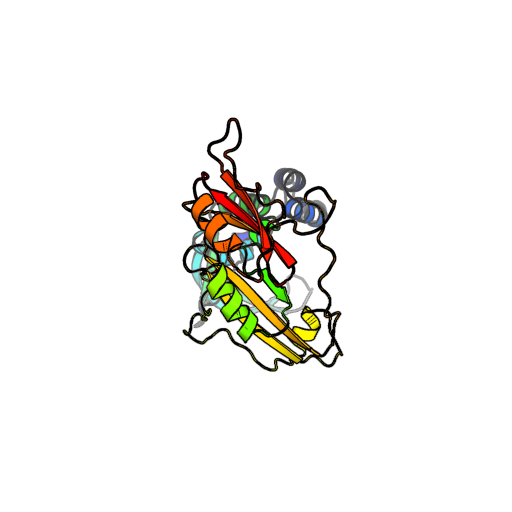14 -9.918 -7.420 1.00 94.38 180 MET A O 1
ATOM 1458 N N . ALA A 1 181 ? -16.437 -10.446 -9.532 1.00 94.12 181 ALA A N 1
ATOM 1459 C CA . ALA A 1 181 ? -15.644 -11.676 -9.553 1.00 94.12 181 ALA A CA 1
ATOM 1460 C C . ALA A 1 181 ? -14.155 -11.436 -9.241 1.00 94.12 181 ALA A C 1
ATOM 1462 O O . ALA A 1 181 ? -13.540 -12.246 -8.555 1.00 94.12 181 ALA A O 1
ATOM 1463 N N . GLN A 1 182 ? -13.593 -10.321 -9.714 1.00 95.06 182 GLN A N 1
ATOM 1464 C CA . GLN A 1 182 ? -12.205 -9.929 -9.456 1.00 95.06 182 GLN A CA 1
ATOM 1465 C C . GLN A 1 182 ? -11.993 -9.579 -7.981 1.00 95.06 182 GLN A C 1
ATOM 1467 O O . GLN A 1 182 ? -11.081 -10.113 -7.364 1.00 95.06 182 GLN A O 1
ATOM 1472 N N . PHE A 1 183 ? -12.896 -8.787 -7.389 1.00 93.56 183 PHE A N 1
ATOM 1473 C CA . PHE A 1 183 ? -12.875 -8.520 -5.948 1.00 93.56 183 PHE A CA 1
ATOM 1474 C C . PHE A 1 183 ? -12.930 -9.827 -5.148 1.00 93.56 183 PHE A C 1
ATOM 1476 O O . PHE A 1 183 ? -12.116 -10.047 -4.260 1.00 93.56 183 PHE A O 1
ATOM 1483 N N . ASN A 1 184 ? -13.841 -10.736 -5.509 1.00 94.69 184 ASN A N 1
ATOM 1484 C CA . ASN A 1 184 ? -13.974 -12.023 -4.829 1.00 94.69 184 ASN A CA 1
ATOM 1485 C C . ASN A 1 184 ? -12.696 -12.860 -4.950 1.00 94.69 184 ASN A C 1
ATOM 1487 O O . ASN A 1 184 ? -12.308 -13.517 -3.989 1.00 94.69 184 ASN A O 1
ATOM 1491 N N . GLN A 1 185 ? -12.043 -12.855 -6.114 1.00 96.31 185 GLN A N 1
ATOM 1492 C CA . GLN A 1 185 ? -10.773 -13.547 -6.320 1.00 96.31 185 GLN A CA 1
ATOM 1493 C C . GLN A 1 185 ? -9.684 -13.002 -5.389 1.00 96.31 185 GLN A C 1
ATOM 1495 O O . GLN A 1 185 ? -9.035 -13.787 -4.695 1.00 96.31 185 GLN A O 1
ATOM 1500 N N . ASP A 1 186 ? -9.523 -11.681 -5.346 1.00 93.94 186 ASP A N 1
ATOM 1501 C CA . ASP A 1 186 ? -8.465 -11.017 -4.580 1.00 93.94 186 ASP A CA 1
ATOM 1502 C C . ASP A 1 186 ? -8.727 -11.067 -3.064 1.00 93.94 186 ASP A C 1
ATOM 1504 O O . ASP A 1 186 ? -7.792 -11.183 -2.274 1.00 93.94 186 ASP A O 1
ATOM 1508 N N . ALA A 1 187 ? -9.998 -11.091 -2.650 1.00 93.38 187 ALA A N 1
ATOM 1509 C CA . ALA A 1 187 ? -10.424 -11.276 -1.261 1.00 93.38 187 ALA A CA 1
ATOM 1510 C C . ALA A 1 187 ? -10.390 -12.747 -0.787 1.00 93.38 187 ALA A C 1
ATOM 1512 O O . ALA A 1 187 ? -10.767 -13.041 0.347 1.00 93.38 187 ALA A O 1
ATOM 1513 N N . GLY A 1 188 ? -9.979 -13.698 -1.637 1.00 95.62 188 GLY A N 1
ATOM 1514 C CA . GLY A 1 188 ? -9.937 -15.126 -1.290 1.00 95.62 188 GLY A CA 1
ATOM 1515 C C . GLY A 1 188 ? -11.310 -15.815 -1.227 1.00 95.62 188 GLY A C 1
ATOM 1516 O O . GLY A 1 188 ? -11.441 -16.896 -0.656 1.00 95.62 188 GLY A O 1
ATOM 1517 N N . LEU A 1 189 ? -12.335 -15.215 -1.835 1.00 96.44 189 LEU A N 1
ATOM 1518 C CA . LEU A 1 189 ? -13.725 -15.684 -1.910 1.00 96.44 189 LEU A CA 1
ATOM 1519 C C . LEU A 1 189 ? -14.110 -16.165 -3.323 1.00 96.44 189 LEU A C 1
ATOM 1521 O O . LEU A 1 189 ? -15.283 -16.159 -3.702 1.00 96.44 189 LEU A O 1
ATOM 1525 N N . ALA A 1 190 ? -13.127 -16.570 -4.131 1.00 95.88 190 ALA A N 1
ATOM 1526 C CA . ALA A 1 190 ? -13.339 -17.012 -5.507 1.00 95.88 190 ALA A CA 1
ATOM 1527 C C . ALA A 1 190 ? -14.422 -18.106 -5.604 1.00 95.88 190 ALA A C 1
ATOM 1529 O O . ALA A 1 190 ? -14.411 -19.087 -4.860 1.00 95.88 190 ALA A O 1
ATOM 1530 N N . GLY A 1 191 ? -15.363 -17.937 -6.538 1.00 93.88 191 GLY A N 1
ATOM 1531 C CA . GLY A 1 191 ? -16.465 -18.881 -6.760 1.00 93.88 191 GLY A CA 1
ATOM 1532 C C . GLY A 1 191 ? -17.590 -18.843 -5.718 1.00 93.88 191 GLY A C 1
ATOM 1533 O O . GLY A 1 191 ? -18.519 -19.643 -5.822 1.00 93.88 191 GLY A O 1
ATOM 1534 N N . GLN A 1 192 ? -17.540 -17.936 -4.738 1.00 95.12 192 GLN A N 1
ATOM 1535 C CA . GLN A 1 192 ? -18.614 -17.738 -3.762 1.00 95.12 192 GLN A CA 1
ATOM 1536 C C . GLN A 1 192 ? -19.591 -16.637 -4.204 1.00 95.12 192 GLN A C 1
ATOM 1538 O O . GLN A 1 192 ? -19.239 -15.743 -4.978 1.00 95.12 192 GLN A O 1
ATOM 1543 N N . ASP A 1 193 ? -20.820 -16.704 -3.687 1.00 95.12 193 ASP A N 1
ATOM 1544 C CA . ASP A 1 193 ? -21.810 -15.626 -3.783 1.00 95.12 193 ASP A CA 1
ATOM 1545 C C . ASP A 1 193 ? -21.450 -14.545 -2.754 1.00 95.12 193 ASP A C 1
ATOM 1547 O O . ASP A 1 193 ? -21.599 -14.757 -1.547 1.00 95.12 193 ASP A O 1
ATOM 1551 N N . VAL A 1 194 ? -20.919 -13.421 -3.234 1.00 97.50 194 VAL A N 1
ATOM 1552 C CA . VAL A 1 194 ? -20.448 -12.311 -2.399 1.00 97.50 194 VAL A CA 1
ATOM 1553 C C . VAL A 1 194 ? -21.284 -11.080 -2.693 1.00 97.50 194 VAL A C 1
ATOM 1555 O O . VAL A 1 194 ? -21.440 -10.685 -3.846 1.00 97.50 194 VAL A O 1
ATOM 1558 N N . LEU A 1 195 ? -21.789 -10.470 -1.628 1.00 98.00 195 LEU A N 1
ATOM 1559 C CA . LEU A 1 195 ? -22.496 -9.201 -1.666 1.00 98.00 195 LEU A CA 1
ATOM 1560 C C . LEU A 1 195 ? -22.025 -8.379 -0.473 1.00 98.00 195 LEU A C 1
ATOM 1562 O O . LEU A 1 195 ? -22.207 -8.806 0.670 1.00 98.00 195 LEU A O 1
ATOM 1566 N N . VAL A 1 196 ? -21.417 -7.225 -0.729 1.00 97.94 196 VAL A N 1
ATOM 1567 C CA . VAL A 1 196 ? -20.781 -6.412 0.312 1.00 97.94 196 VAL A CA 1
ATOM 1568 C C . VAL A 1 196 ? -21.040 -4.926 0.090 1.00 97.94 196 VAL A C 1
ATOM 1570 O O . VAL A 1 196 ? -21.022 -4.451 -1.043 1.00 97.94 196 VAL A O 1
ATOM 1573 N N . ASP A 1 197 ? -21.287 -4.195 1.170 1.00 98.56 197 ASP A N 1
ATOM 1574 C CA . ASP A 1 197 ? -21.230 -2.733 1.169 1.00 98.56 197 ASP A CA 1
ATOM 1575 C C . ASP A 1 197 ? -19.848 -2.296 1.648 1.00 98.56 197 ASP A C 1
ATOM 1577 O O . ASP A 1 197 ? -19.337 -2.843 2.627 1.00 98.56 197 ASP A O 1
ATOM 1581 N N . VAL A 1 198 ? -19.255 -1.316 0.972 1.00 98.31 198 VAL A N 1
ATOM 1582 C CA . VAL A 1 198 ? -17.936 -0.756 1.281 1.00 98.31 198 VAL A CA 1
ATOM 1583 C C . VAL A 1 198 ? -18.054 0.752 1.352 1.00 98.31 198 VAL A C 1
ATOM 1585 O O . VAL A 1 198 ? -18.488 1.382 0.390 1.00 98.31 198 VAL A O 1
ATOM 1588 N N . ARG A 1 199 ? -17.621 1.351 2.456 1.00 98.69 199 ARG A N 1
ATOM 1589 C CA . ARG A 1 199 ? -17.560 2.804 2.588 1.00 98.69 199 ARG A CA 1
ATOM 1590 C C . ARG A 1 199 ? -16.239 3.232 3.191 1.00 98.69 199 ARG A C 1
ATOM 1592 O O . ARG A 1 199 ? -15.823 2.706 4.218 1.00 98.69 199 ARG A O 1
ATOM 1599 N N . PHE A 1 200 ? -15.618 4.238 2.590 1.00 98.56 200 PHE A N 1
ATOM 1600 C CA . PHE A 1 200 ? -14.429 4.862 3.149 1.00 98.56 200 PHE A CA 1
ATOM 1601 C C . PHE A 1 200 ? -14.789 6.113 3.951 1.00 98.56 200 PHE A C 1
ATOM 1603 O O . PHE A 1 200 ? -15.568 6.962 3.509 1.00 98.56 200 PHE A O 1
ATOM 1610 N N . VAL A 1 201 ? -14.157 6.254 5.113 1.00 98.50 201 VAL A N 1
ATOM 1611 C CA . VAL A 1 201 ? -14.149 7.486 5.908 1.00 98.50 201 VAL A CA 1
ATOM 1612 C C . VAL A 1 201 ? -12.710 7.913 6.175 1.00 98.50 201 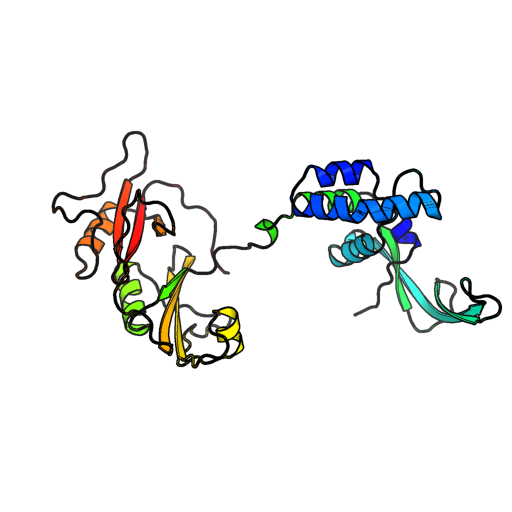VAL A C 1
ATOM 1614 O O . VAL A 1 201 ? -11.811 7.079 6.269 1.00 98.50 201 VAL A O 1
ATOM 1617 N N . LYS A 1 202 ? -12.471 9.217 6.288 1.00 97.06 202 LYS A N 1
ATOM 1618 C CA . LYS A 1 202 ? -11.144 9.819 6.443 1.00 97.06 202 LYS A CA 1
ATOM 1619 C C . LYS A 1 202 ? -11.102 10.713 7.670 1.00 97.06 202 LYS A C 1
ATOM 1621 O O . LYS A 1 202 ? -12.008 11.511 7.884 1.00 97.06 202 LYS A O 1
ATOM 1626 N N . HIS A 1 203 ? -10.017 10.653 8.432 1.00 95.69 203 HIS A N 1
ATOM 1627 C CA . HIS A 1 203 ? -9.784 11.642 9.478 1.00 95.69 203 HIS A CA 1
ATOM 1628 C C . HIS A 1 203 ? -9.150 12.915 8.875 1.00 95.69 203 HIS A C 1
ATOM 1630 O O . HIS A 1 203 ? -8.089 12.821 8.242 1.00 95.69 203 HIS A O 1
ATOM 1636 N N . PRO A 1 204 ? -9.712 14.119 9.105 1.00 92.00 204 PRO A N 1
ATOM 1637 C CA . PRO A 1 204 ? -9.262 15.353 8.448 1.00 92.00 204 PRO A CA 1
ATOM 1638 C C . PRO A 1 204 ? -7.810 15.733 8.784 1.00 92.00 204 PRO A C 1
ATOM 1640 O O . PRO A 1 204 ? -7.078 16.200 7.914 1.00 92.00 204 PRO A O 1
ATOM 1643 N N . TYR A 1 205 ? -7.377 15.484 10.027 1.00 90.25 205 TYR A N 1
ATOM 1644 C CA . TYR A 1 205 ? -6.025 15.821 10.503 1.00 90.25 205 TYR A CA 1
ATOM 1645 C C . TYR A 1 205 ? -5.017 14.661 10.512 1.00 90.25 205 TYR A C 1
ATOM 1647 O O . TYR A 1 205 ? -3.869 14.857 10.132 1.00 90.25 205 TYR A O 1
ATOM 1655 N N . ALA A 1 206 ? -5.417 13.455 10.932 1.00 87.75 206 ALA A N 1
ATOM 1656 C CA . ALA A 1 206 ? -4.525 12.298 11.001 1.00 87.75 206 ALA A CA 1
ATOM 1657 C C . ALA A 1 206 ? -4.221 11.675 9.625 1.00 87.75 206 ALA A C 1
ATOM 1659 O O . ALA A 1 206 ? -3.308 10.863 9.516 1.00 87.75 206 ALA A O 1
ATOM 1660 N N . HIS A 1 207 ? -4.965 12.052 8.575 1.00 83.38 207 HIS A N 1
ATOM 1661 C CA . HIS A 1 207 ? -4.776 11.565 7.202 1.00 83.38 207 HIS A CA 1
ATOM 1662 C C . HIS A 1 207 ? -4.807 10.031 7.062 1.00 83.38 207 HIS A C 1
ATOM 1664 O O . HIS A 1 207 ? -4.188 9.476 6.155 1.00 83.38 207 HIS A O 1
ATOM 1670 N N . ILE A 1 208 ? -5.553 9.362 7.942 1.00 91.44 208 ILE A N 1
ATOM 1671 C CA . ILE A 1 208 ? -5.850 7.930 7.870 1.00 91.44 208 ILE A CA 1
ATOM 1672 C C . ILE A 1 208 ? -7.248 7.710 7.297 1.00 91.44 208 ILE A C 1
ATOM 1674 O O . ILE A 1 208 ? -8.149 8.528 7.510 1.00 91.44 208 ILE A O 1
ATOM 1678 N N . TYR A 1 209 ? -7.418 6.589 6.603 1.00 96.56 209 TYR A N 1
ATOM 1679 C CA . TYR A 1 209 ? -8.704 6.127 6.094 1.00 96.56 209 TYR A CA 1
ATOM 1680 C C . TYR A 1 209 ? -9.119 4.845 6.817 1.00 96.56 209 TYR A C 1
ATOM 1682 O O . TYR A 1 209 ? -8.285 3.962 7.038 1.00 96.56 209 TYR A O 1
ATOM 1690 N N . LEU A 1 210 ? -10.406 4.737 7.141 1.00 98.31 210 LEU A N 1
ATOM 1691 C CA . LEU A 1 210 ? -11.039 3.466 7.479 1.00 98.31 210 LEU A CA 1
ATOM 1692 C C . LEU A 1 210 ? -11.862 3.001 6.280 1.00 98.31 210 LEU A C 1
ATOM 1694 O O . LEU A 1 210 ? -12.641 3.780 5.731 1.00 98.31 210 LEU A O 1
ATOM 1698 N N . GLU A 1 211 ? -11.686 1.743 5.894 1.00 98.50 211 GLU A N 1
ATOM 1699 C CA . GLU A 1 211 ? -12.547 1.034 4.950 1.00 98.50 211 GLU A CA 1
ATOM 1700 C C . GLU A 1 211 ? -13.546 0.203 5.760 1.00 98.50 211 GLU A C 1
ATOM 1702 O O . GLU A 1 211 ? -13.195 -0.813 6.357 1.00 98.50 211 GLU A O 1
ATOM 1707 N N . LEU A 1 212 ? -14.789 0.666 5.825 1.00 98.81 212 LEU A N 1
ATOM 1708 C CA . LEU A 1 212 ? -15.874 0.011 6.544 1.00 98.81 212 LEU A CA 1
ATOM 1709 C C . LEU A 1 212 ? -16.560 -0.968 5.596 1.00 98.81 212 LEU A C 1
ATOM 1711 O O . LEU A 1 212 ? -17.033 -0.560 4.534 1.00 98.81 212 LEU A O 1
ATOM 1715 N N . MET A 1 213 ? -16.637 -2.243 5.974 1.00 98.31 213 MET A N 1
ATOM 1716 C CA . MET A 1 213 ? -17.264 -3.270 5.144 1.00 98.31 213 MET A CA 1
ATOM 1717 C C . MET A 1 213 ? -18.372 -4.016 5.873 1.00 98.31 213 MET A C 1
ATOM 1719 O O . MET A 1 213 ? -18.151 -4.600 6.935 1.00 98.31 213 MET A O 1
ATOM 1723 N N . LYS A 1 214 ? -19.545 -4.095 5.242 1.00 97.81 214 LYS A N 1
ATOM 1724 C CA . LYS A 1 214 ? -20.638 -4.975 5.660 1.00 97.81 214 LYS A CA 1
ATOM 1725 C C . LYS A 1 214 ? -20.840 -6.072 4.626 1.00 97.81 214 LYS A C 1
ATOM 1727 O O . LYS A 1 214 ? -21.392 -5.835 3.555 1.00 97.81 214 LYS A O 1
ATOM 1732 N N . TYR A 1 215 ? -20.447 -7.297 4.965 1.00 97.12 215 TYR A N 1
ATOM 1733 C CA . TYR A 1 215 ? -20.804 -8.468 4.168 1.00 97.12 215 TYR A CA 1
ATOM 1734 C C . TYR A 1 215 ? -22.272 -8.836 4.406 1.00 97.12 215 TYR A C 1
ATOM 1736 O O . TYR A 1 215 ? -22.679 -9.160 5.524 1.00 97.12 215 TYR A O 1
ATOM 1744 N N . HIS A 1 216 ? -23.061 -8.814 3.334 1.00 97.12 216 HIS A N 1
ATOM 1745 C CA . HIS A 1 216 ? -24.387 -9.435 3.276 1.00 97.12 216 HIS A CA 1
ATOM 1746 C C . HIS A 1 216 ? -24.263 -10.923 2.942 1.00 97.12 216 HIS A C 1
ATOM 1748 O O . HIS A 1 216 ? -25.031 -11.744 3.445 1.00 97.12 216 HIS A O 1
ATOM 1754 N N . LYS A 1 217 ? -23.275 -11.270 2.105 1.00 96.81 217 LYS A N 1
ATOM 1755 C CA . LYS A 1 217 ? -22.854 -12.642 1.805 1.00 96.81 217 LYS A CA 1
ATOM 1756 C C . LYS A 1 217 ? -21.343 -12.695 1.519 1.00 96.81 217 LYS A C 1
ATOM 1758 O O . LYS A 1 217 ? -20.852 -11.777 0.862 1.00 96.81 217 LYS A O 1
ATOM 1763 N N . PRO A 1 218 ? -20.626 -13.760 1.926 1.00 95.62 218 PRO A N 1
ATOM 1764 C CA . PRO A 1 218 ? -21.072 -14.800 2.857 1.00 95.62 218 PRO A CA 1
ATOM 1765 C C . PRO A 1 218 ? -21.301 -14.234 4.269 1.00 95.62 218 PRO A C 1
ATOM 1767 O O . PRO A 1 218 ? -20.773 -13.185 4.625 1.00 95.62 218 PRO A O 1
ATOM 1770 N N . ILE A 1 219 ? -22.105 -14.930 5.077 1.00 93.50 219 ILE A N 1
ATOM 1771 C CA . ILE A 1 219 ? -22.376 -14.528 6.464 1.00 93.50 219 ILE A CA 1
ATOM 1772 C C . ILE A 1 219 ? -21.285 -15.124 7.360 1.00 93.50 219 ILE A C 1
ATOM 1774 O O . ILE A 1 219 ? -21.207 -16.343 7.519 1.00 93.50 219 ILE A O 1
ATOM 1778 N N . GLY A 1 220 ? -20.432 -14.260 7.911 1.00 90.50 220 GLY A N 1
ATOM 1779 C CA . GLY A 1 220 ? -19.401 -14.622 8.887 1.00 90.50 220 GLY A CA 1
ATOM 1780 C C . GLY A 1 220 ? -19.925 -14.698 10.326 1.00 90.50 220 GLY A C 1
ATOM 1781 O O . GLY A 1 220 ? -21.124 -14.581 10.577 1.00 90.50 220 GLY A O 1
ATOM 1782 N N . ASN A 1 221 ? -19.011 -14.870 11.286 1.00 92.12 221 ASN A N 1
ATOM 1783 C CA . ASN A 1 221 ? -19.349 -14.740 12.704 1.00 92.12 221 ASN A CA 1
ATOM 1784 C C . ASN A 1 221 ? -19.692 -13.275 13.026 1.00 92.12 221 ASN A C 1
ATOM 1786 O O . ASN A 1 221 ? -18.932 -12.377 12.673 1.00 92.12 221 ASN A O 1
ATOM 1790 N N . SER A 1 222 ? -20.822 -13.049 13.694 1.00 89.12 222 SER A N 1
ATOM 1791 C CA . SER A 1 222 ? -21.274 -11.726 14.134 1.00 89.12 222 SER A CA 1
ATOM 1792 C C . SER A 1 222 ? -20.843 -11.374 15.561 1.00 89.12 222 SER A C 1
ATOM 1794 O O . SER A 1 222 ? -21.088 -10.258 16.009 1.00 89.12 222 SER A O 1
ATOM 1796 N N . GLU A 1 223 ? -20.249 -12.313 16.298 1.00 93.44 223 GLU A N 1
ATOM 1797 C CA . GLU A 1 223 ? -19.680 -12.046 17.619 1.00 93.44 223 GLU A CA 1
ATOM 1798 C C . GLU A 1 223 ? -18.267 -11.474 17.491 1.00 93.44 223 GLU A C 1
ATOM 1800 O O . GLU A 1 223 ? -17.440 -11.988 16.731 1.00 93.44 223 GLU A O 1
ATOM 1805 N N . LEU A 1 224 ? -17.978 -10.425 18.267 1.00 91.69 224 LEU A N 1
ATOM 1806 C CA . LEU A 1 224 ? -16.637 -9.853 18.327 1.00 91.69 224 LEU A CA 1
ATOM 1807 C C . LEU A 1 224 ? -15.636 -10.887 18.862 1.00 91.69 224 LEU A C 1
ATOM 1809 O O . LEU A 1 224 ? -15.954 -11.626 19.802 1.00 91.69 224 LEU A O 1
ATOM 1813 N N . PRO A 1 225 ? -14.411 -10.936 18.310 1.00 89.25 225 PRO A N 1
ATOM 1814 C CA . PRO A 1 225 ? -13.377 -11.801 18.846 1.00 89.25 225 PRO A CA 1
ATOM 1815 C C . PRO A 1 225 ? -13.051 -11.412 20.299 1.00 89.25 225 PRO A C 1
ATOM 1817 O O . PRO A 1 225 ? -13.149 -10.235 20.664 1.00 89.25 225 PRO A O 1
ATOM 1820 N N . PRO A 1 226 ? -12.631 -12.374 21.143 1.00 90.06 226 PRO A N 1
ATOM 1821 C CA . PRO A 1 226 ? -12.171 -12.066 22.490 1.00 90.06 226 PRO A CA 1
ATOM 1822 C C . PRO A 1 226 ? -11.051 -11.026 22.460 1.00 90.06 226 PRO A C 1
ATOM 1824 O O . PRO A 1 226 ? -10.100 -11.165 21.690 1.00 90.06 226 PRO A O 1
ATOM 1827 N N . GLN A 1 227 ? -11.151 -10.013 23.320 1.00 90.31 227 GLN A N 1
ATOM 1828 C CA . GLN A 1 227 ? -10.132 -8.972 23.415 1.00 90.31 227 GLN A CA 1
ATOM 1829 C C . GLN A 1 227 ? -8.798 -9.569 23.887 1.00 90.31 227 GLN A C 1
ATOM 1831 O O . GLN A 1 227 ? -8.743 -10.112 24.999 1.00 90.31 227 GLN A O 1
ATOM 1836 N N . PRO A 1 228 ? -7.729 -9.503 23.071 1.00 88.62 228 PRO A N 1
ATOM 1837 C CA . PRO A 1 228 ? -6.417 -9.966 23.488 1.00 88.62 228 PRO A CA 1
ATOM 1838 C C . PRO A 1 228 ? -5.866 -9.042 24.573 1.00 88.62 228 PRO A C 1
ATOM 1840 O O . PRO A 1 228 ? -6.156 -7.847 24.611 1.00 88.62 228 PRO A O 1
ATOM 1843 N N . ARG A 1 229 ? -5.025 -9.575 25.456 1.00 87.31 229 ARG A N 1
ATOM 1844 C CA . ARG A 1 229 ? -4.291 -8.734 26.404 1.00 87.31 229 ARG A CA 1
ATOM 1845 C C . ARG A 1 229 ? -3.162 -8.024 25.667 1.00 87.31 229 ARG A C 1
ATOM 1847 O O . ARG A 1 229 ? -2.571 -8.579 24.743 1.00 87.31 229 ARG A O 1
ATOM 1854 N N . THR A 1 230 ? -2.780 -6.837 26.138 1.00 85.06 230 THR A N 1
ATOM 1855 C CA . THR A 1 230 ? -1.702 -6.032 25.531 1.00 85.06 230 THR A CA 1
ATOM 1856 C C . THR A 1 230 ? -0.380 -6.797 25.373 1.00 85.06 230 THR A C 1
ATOM 1858 O O . THR A 1 230 ? 0.391 -6.508 24.466 1.00 85.06 230 THR A O 1
ATOM 1861 N N . TYR A 1 231 ? -0.116 -7.783 26.235 1.00 87.31 231 TYR A N 1
ATOM 1862 C CA . TYR A 1 231 ? 1.102 -8.600 26.232 1.00 87.31 231 TYR A CA 1
ATOM 1863 C C . TYR A 1 231 ? 0.944 -9.975 25.558 1.00 87.31 231 TYR A C 1
ATOM 1865 O O . TYR A 1 231 ? 1.875 -10.781 25.601 1.00 87.31 231 TYR A O 1
ATOM 1873 N N . ASP A 1 232 ? -0.209 -10.267 24.954 1.00 90.50 232 ASP A N 1
ATOM 1874 C CA . ASP A 1 232 ? -0.418 -11.523 24.238 1.00 90.50 232 ASP A CA 1
ATOM 1875 C C . ASP A 1 232 ? 0.268 -11.491 22.860 1.00 90.50 232 ASP A C 1
ATOM 1877 O O . ASP A 1 232 ? 0.177 -10.520 22.099 1.00 90.50 232 ASP A O 1
ATOM 1881 N N . LEU A 1 233 ? 0.934 -12.596 22.509 1.00 92.44 233 LEU A N 1
ATOM 1882 C CA . LEU A 1 233 ? 1.628 -12.771 21.231 1.00 92.44 233 LEU A CA 1
ATOM 1883 C C . LEU A 1 233 ? 0.659 -12.705 20.030 1.00 92.44 233 LEU A C 1
ATOM 1885 O O . LEU A 1 233 ? -0.450 -13.235 20.080 1.00 92.44 233 LEU A O 1
ATOM 1889 N N . GLY A 1 234 ? 1.108 -12.115 18.916 1.00 83.75 234 GLY A N 1
ATOM 1890 C CA . GLY A 1 234 ? 0.424 -12.124 17.610 1.00 83.75 234 GLY A CA 1
ATOM 1891 C C . GLY A 1 234 ? -0.131 -10.758 17.194 1.00 83.75 234 GLY A C 1
ATOM 1892 O O . GLY A 1 234 ? 0.060 -9.813 17.940 1.00 83.75 234 GLY A O 1
ATOM 1893 N N . GLY A 1 235 ? -0.795 -10.706 16.025 1.00 82.94 235 GLY A N 1
ATOM 1894 C CA . GLY A 1 235 ? -1.715 -9.680 15.470 1.00 82.94 235 GLY A CA 1
ATOM 1895 C C . GLY A 1 235 ? -1.466 -8.164 15.665 1.00 82.94 235 GLY A C 1
ATOM 1896 O O . GLY A 1 235 ? -0.660 -7.738 16.483 1.00 82.94 235 GLY A O 1
ATOM 1897 N N . PRO A 1 236 ? -2.213 -7.297 14.953 1.00 88.81 236 PRO A N 1
ATOM 1898 C CA . PRO A 1 236 ? -2.310 -5.881 15.315 1.00 88.81 236 PRO A CA 1
ATOM 1899 C C . PRO A 1 236 ? -2.806 -5.732 16.758 1.00 88.81 236 PRO A C 1
ATOM 1901 O O . PRO A 1 236 ? -3.781 -6.378 17.146 1.00 88.81 236 PRO A O 1
ATOM 1904 N N . ARG A 1 237 ? -2.115 -4.935 17.581 1.00 91.88 237 ARG A N 1
ATOM 1905 C CA . ARG A 1 237 ? -2.467 -4.749 19.002 1.00 91.88 237 ARG A CA 1
ATOM 1906 C C . ARG A 1 237 ? -3.275 -3.494 19.247 1.00 91.88 237 ARG A C 1
ATOM 1908 O O . ARG A 1 237 ? -4.213 -3.549 20.023 1.00 91.88 237 ARG A O 1
ATOM 1915 N N . HIS A 1 238 ? -2.923 -2.400 18.590 1.00 93.81 238 HIS A N 1
ATOM 1916 C CA . HIS A 1 238 ? -3.693 -1.172 18.640 1.00 93.81 238 HIS A CA 1
ATOM 1917 C C . HIS A 1 238 ? -3.384 -0.292 17.431 1.00 93.81 238 HIS A C 1
ATOM 1919 O O . HIS A 1 238 ? -2.393 -0.505 16.727 1.00 93.81 238 HIS A O 1
ATOM 1925 N N . ILE A 1 239 ? -4.224 0.717 17.234 1.00 94.25 239 ILE A N 1
ATOM 1926 C CA . ILE A 1 239 ? -4.013 1.815 16.291 1.00 94.25 239 ILE A CA 1
ATOM 1927 C C . ILE A 1 239 ? -3.782 3.077 17.117 1.00 94.25 239 ILE A C 1
ATOM 1929 O O . ILE A 1 239 ? -4.603 3.398 17.971 1.00 94.25 239 ILE A O 1
ATOM 1933 N N . ALA A 1 240 ? -2.661 3.762 16.899 1.00 94.00 240 ALA A N 1
ATOM 1934 C CA . ALA A 1 240 ? -2.267 4.913 17.705 1.00 94.00 240 ALA A CA 1
ATOM 1935 C C . ALA A 1 240 ? -2.582 6.241 17.012 1.00 94.00 240 ALA A C 1
ATOM 1937 O O . ALA A 1 240 ? -2.254 6.427 15.838 1.00 94.00 240 ALA A O 1
ATOM 1938 N N . LEU A 1 241 ? -3.191 7.163 17.758 1.00 93.69 241 LEU A N 1
ATOM 1939 C CA . LEU A 1 241 ? -3.454 8.534 17.339 1.00 93.69 241 LEU A CA 1
ATOM 1940 C C . LEU A 1 241 ? -2.739 9.513 18.268 1.00 93.69 241 LEU A C 1
ATOM 1942 O O . LEU A 1 241 ? -2.920 9.487 19.484 1.00 93.69 241 LEU A O 1
ATOM 1946 N N . GLU A 1 242 ? -1.972 10.415 17.664 1.00 93.06 242 GLU A N 1
ATOM 1947 C CA . GLU A 1 242 ? -1.372 11.553 18.355 1.00 93.06 242 GLU A CA 1
ATOM 1948 C C . GLU A 1 242 ? -2.430 12.641 18.570 1.00 93.06 242 GLU A C 1
ATOM 1950 O O . GLU A 1 242 ? -3.102 13.065 17.623 1.00 93.06 242 GLU A O 1
ATOM 1955 N N . VAL A 1 243 ? -2.565 13.127 19.802 1.00 92.94 243 VAL A N 1
ATOM 1956 C CA . VAL A 1 243 ? -3.544 14.148 20.190 1.00 92.94 243 VAL A CA 1
ATOM 1957 C C . VAL A 1 243 ? -2.884 15.321 20.903 1.00 92.94 243 VAL A C 1
ATOM 1959 O O . VAL A 1 243 ? -1.823 15.212 21.512 1.00 92.94 243 VAL A O 1
ATOM 1962 N N . SER A 1 244 ? -3.543 16.478 20.852 1.00 92.00 244 SER A N 1
ATOM 1963 C CA . SER A 1 244 ? -3.058 17.697 21.506 1.00 92.00 244 SER A CA 1
ATOM 1964 C C . SER A 1 244 ? -3.325 17.745 23.011 1.00 92.00 244 SER A C 1
ATOM 1966 O O . SER A 1 244 ? -2.780 18.614 23.683 1.00 92.00 244 SER A O 1
ATOM 1968 N N . ASN A 1 245 ? -4.229 16.899 23.517 1.00 94.50 245 ASN A N 1
ATOM 1969 C CA . ASN A 1 245 ? -4.571 16.821 24.935 1.00 94.50 245 ASN A CA 1
ATOM 1970 C C . ASN A 1 245 ? -5.187 15.453 25.261 1.00 94.50 245 ASN A C 1
ATOM 1972 O O . ASN A 1 245 ? -6.359 15.196 24.980 1.00 94.50 245 ASN A O 1
ATOM 1976 N N . CYS A 1 246 ? -4.391 14.583 25.870 1.00 95.44 246 CYS A N 1
ATOM 1977 C CA . CYS A 1 246 ? -4.764 13.210 26.185 1.00 95.44 246 CYS A CA 1
ATOM 1978 C C . CYS A 1 246 ? -5.905 13.139 27.217 1.00 95.44 246 CYS A C 1
ATOM 1980 O O . CYS A 1 246 ? -6.822 12.330 27.085 1.00 95.44 246 CYS A O 1
ATOM 1982 N N . ASN A 1 247 ? -5.910 14.035 28.208 1.00 95.31 247 ASN A N 1
ATOM 1983 C CA . ASN A 1 247 ? -6.922 14.053 29.269 1.00 95.31 247 ASN A CA 1
ATOM 1984 C C . ASN A 1 247 ? -8.315 14.454 28.762 1.00 95.31 247 ASN A C 1
ATOM 1986 O O . ASN A 1 247 ? -9.313 13.858 29.166 1.00 95.31 247 ASN A O 1
ATOM 1990 N N . GLU A 1 248 ? -8.396 15.443 27.870 1.00 97.19 248 GLU A N 1
ATOM 1991 C CA . GLU A 1 248 ? -9.674 15.857 27.273 1.00 97.19 248 GLU A CA 1
ATOM 1992 C C . GLU A 1 248 ? -10.268 14.740 26.410 1.00 97.19 248 GLU A C 1
ATOM 1994 O O . GLU A 1 248 ? -11.446 14.404 26.548 1.00 97.19 248 GLU A O 1
ATOM 1999 N N . VAL A 1 249 ? -9.439 14.096 25.582 1.00 97.50 249 VAL A N 1
ATOM 2000 C CA . VAL A 1 249 ? -9.873 12.968 24.745 1.00 97.50 249 VAL A CA 1
ATOM 2001 C C . VAL A 1 249 ? -10.299 11.778 25.610 1.00 97.50 249 VAL A C 1
ATOM 2003 O O . VAL A 1 249 ? -11.331 11.167 25.336 1.00 97.50 249 VAL A O 1
ATOM 2006 N N . PHE A 1 250 ? -9.578 11.489 26.697 1.00 98.00 250 PHE A N 1
ATOM 2007 C CA . PHE A 1 250 ? -9.965 10.458 27.663 1.00 98.00 250 PHE A CA 1
ATOM 2008 C C . PHE A 1 250 ? -11.350 10.714 28.257 1.00 98.00 250 PHE A C 1
ATOM 2010 O O . PHE A 1 250 ? -12.202 9.827 28.245 1.00 98.00 250 PHE A O 1
ATOM 2017 N N . ASN A 1 251 ? -11.594 11.927 28.757 1.00 97.44 251 ASN A N 1
ATOM 2018 C CA . ASN A 1 251 ? -12.877 12.282 29.360 1.00 97.44 251 ASN A CA 1
ATOM 2019 C C . ASN A 1 251 ? -14.019 12.221 28.339 1.00 97.44 251 ASN A C 1
ATOM 2021 O O . ASN A 1 251 ? -15.096 11.715 28.660 1.00 97.44 251 ASN A O 1
ATOM 2025 N N . TYR A 1 252 ? -13.774 12.688 27.111 1.00 98.12 252 TYR A N 1
ATOM 2026 C CA . TYR A 1 252 ? -14.738 12.609 26.018 1.00 98.12 252 TYR A CA 1
ATOM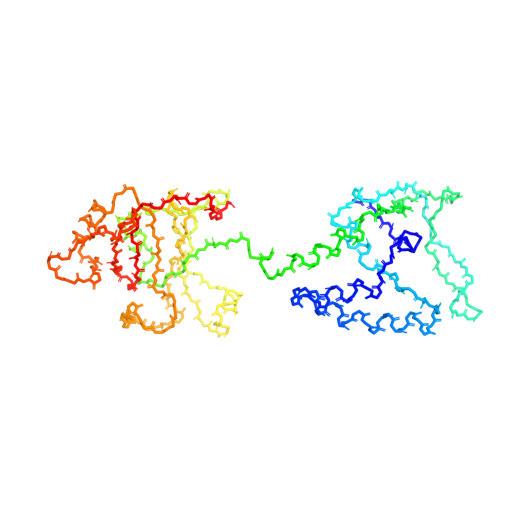 2027 C C . TYR A 1 252 ? -15.106 11.160 25.684 1.00 98.12 252 TYR A C 1
ATOM 2029 O O . TYR A 1 252 ? -16.291 10.829 25.627 1.00 98.12 252 TYR A O 1
ATOM 2037 N N . LEU A 1 253 ? -14.108 10.286 25.510 1.00 97.94 253 LEU A N 1
ATOM 2038 C CA . LEU A 1 253 ? -14.318 8.882 25.157 1.00 97.94 253 LEU A CA 1
ATOM 2039 C C . LEU A 1 253 ? -14.937 8.080 26.305 1.00 97.94 253 LEU A C 1
ATOM 2041 O O . LEU A 1 253 ? -15.864 7.313 26.076 1.00 97.94 253 LEU A O 1
ATOM 2045 N N . LYS A 1 254 ? -14.504 8.296 27.552 1.00 96.25 254 LYS A N 1
ATOM 2046 C CA . LYS A 1 254 ? -15.070 7.630 28.741 1.00 96.25 254 LYS A CA 1
ATOM 2047 C C . LYS A 1 254 ? -16.556 7.946 28.952 1.00 96.25 254 LYS A C 1
ATOM 2049 O O . LYS A 1 254 ? -17.251 7.170 29.600 1.00 96.25 254 LYS A O 1
ATOM 2054 N N . ALA A 1 255 ? -17.039 9.071 28.423 1.00 96.25 255 ALA A N 1
ATOM 2055 C CA . ALA A 1 255 ? -18.449 9.449 28.462 1.00 96.25 255 ALA A CA 1
ATOM 2056 C C . ALA A 1 255 ? -19.298 8.810 27.344 1.00 96.25 255 ALA A C 1
ATOM 2058 O O . ALA A 1 255 ? -20.524 8.925 27.383 1.00 96.25 255 ALA A O 1
ATOM 2059 N N . GLN A 1 256 ? -18.684 8.153 26.353 1.00 96.25 256 GLN A N 1
ATOM 2060 C CA . GLN A 1 256 ? -19.417 7.510 25.262 1.00 96.25 256 GLN A CA 1
ATOM 2061 C C . GLN A 1 256 ? -20.017 6.173 25.733 1.00 96.25 256 GLN A C 1
ATOM 2063 O O . GLN A 1 256 ? -19.348 5.416 26.436 1.00 96.25 256 GLN A O 1
ATOM 2068 N N . PRO A 1 257 ? -21.261 5.844 25.342 1.00 94.06 257 PRO A N 1
ATOM 2069 C CA . PRO A 1 257 ? -21.962 4.648 25.827 1.00 94.06 257 PRO A CA 1
ATOM 2070 C C . PRO A 1 257 ? -21.346 3.328 25.340 1.00 94.06 257 PRO A C 1
ATOM 2072 O O . PRO A 1 257 ? -21.584 2.274 25.923 1.00 94.06 257 PRO A O 1
ATOM 2075 N N . ASP A 1 258 ? -20.588 3.394 24.253 1.00 93.62 258 ASP A N 1
ATOM 2076 C CA . ASP A 1 258 ? -20.067 2.277 23.475 1.00 93.62 258 ASP A CA 1
ATOM 2077 C C . ASP A 1 258 ? -18.533 2.264 23.393 1.00 93.62 258 ASP A C 1
ATOM 2079 O O . ASP A 1 258 ? -17.960 1.457 22.666 1.00 93.62 258 ASP A O 1
ATOM 2083 N N . ALA A 1 259 ? -17.861 3.130 24.156 1.00 93.75 259 ALA A N 1
ATOM 2084 C CA . ALA A 1 259 ? -16.417 3.090 24.342 1.00 93.75 259 ALA A CA 1
ATOM 2085 C C . ALA A 1 259 ? -16.075 2.368 25.647 1.00 93.75 259 ALA A C 1
ATOM 2087 O O . ALA A 1 259 ? -16.632 2.661 26.707 1.00 93.75 259 ALA A O 1
ATOM 2088 N N . GLN A 1 260 ? -15.116 1.448 25.592 1.00 95.56 260 GLN A N 1
ATOM 2089 C CA . GLN A 1 260 ? -14.641 0.732 26.772 1.00 95.56 260 GLN A CA 1
ATOM 2090 C C . GLN A 1 260 ? -13.193 1.114 27.044 1.00 95.56 260 GLN A C 1
ATOM 2092 O O . GL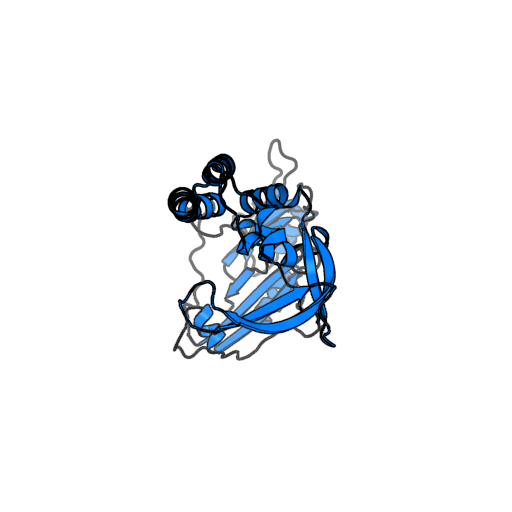N A 1 260 ? -12.308 0.823 26.250 1.00 95.56 260 GLN A O 1
ATOM 2097 N N . MET A 1 261 ? -12.919 1.768 28.170 1.00 96.19 261 MET A N 1
ATOM 2098 C CA . MET A 1 261 ? -11.529 1.971 28.583 1.00 96.19 261 MET A CA 1
ATOM 2099 C C . MET A 1 261 ? -10.871 0.610 28.842 1.00 96.19 261 MET A C 1
ATOM 2101 O O . MET A 1 261 ? -11.523 -0.287 29.379 1.00 96.19 261 MET A O 1
ATOM 2105 N N . ILE A 1 262 ? -9.585 0.459 28.498 1.00 94.25 262 ILE A N 1
ATOM 2106 C CA . ILE A 1 262 ? -8.865 -0.822 28.661 1.00 94.25 262 ILE A CA 1
ATOM 2107 C C . ILE A 1 262 ? -8.887 -1.328 30.111 1.00 94.25 262 ILE A C 1
ATOM 2109 O O . ILE A 1 262 ? -8.832 -2.528 30.373 1.00 94.25 262 ILE A O 1
ATOM 2113 N N . ASP A 1 263 ? -8.980 -0.392 31.054 1.00 93.88 263 ASP A N 1
ATOM 2114 C CA . ASP A 1 263 ? -9.161 -0.644 32.469 1.00 93.88 263 ASP A CA 1
ATOM 2115 C C . ASP A 1 263 ? -10.506 -0.047 32.924 1.00 93.88 263 ASP A C 1
ATOM 2117 O O . ASP A 1 263 ? -10.692 1.174 32.875 1.00 93.88 263 ASP A O 1
ATOM 2121 N N . PRO A 1 264 ? -11.456 -0.885 33.378 1.00 91.12 264 PRO A N 1
ATOM 2122 C CA . PRO A 1 264 ? -12.804 -0.447 33.729 1.00 91.12 264 PRO A CA 1
ATOM 2123 C C . PRO A 1 264 ? -12.884 0.244 35.097 1.00 91.12 264 PRO A C 1
ATOM 2125 O O . PRO A 1 264 ? -13.959 0.702 35.494 1.00 91.12 264 PRO A O 1
ATOM 2128 N N . ARG A 1 265 ? -11.791 0.297 35.874 1.00 95.12 265 ARG A N 1
ATOM 2129 C CA . ARG A 1 265 ? -11.799 0.937 37.196 1.00 95.12 265 ARG A CA 1
ATOM 2130 C C . ARG A 1 265 ? -12.118 2.424 37.053 1.00 95.12 265 ARG A C 1
ATOM 2132 O O . ARG A 1 265 ? -11.535 3.127 36.234 1.00 95.12 265 ARG A O 1
ATOM 2139 N N . SER A 1 266 ? -12.982 2.950 37.920 1.00 91.31 266 SER A N 1
ATOM 2140 C CA . SER A 1 266 ? -13.347 4.376 37.910 1.00 91.31 266 SER A CA 1
ATOM 2141 C C . SER A 1 266 ? -12.140 5.304 38.087 1.00 91.31 266 SER A C 1
ATOM 2143 O O . SER A 1 266 ? -12.125 6.389 37.504 1.00 91.31 266 SER A O 1
ATOM 2145 N N . SER A 1 267 ? -11.127 4.843 38.829 1.00 93.62 267 SER A N 1
ATOM 2146 C CA . SER A 1 267 ? -9.852 5.522 39.070 1.00 93.62 267 SER A CA 1
ATOM 2147 C C . SER A 1 267 ? -8.892 5.509 37.880 1.00 93.62 267 SER A C 1
ATOM 2149 O O . SER A 1 267 ? -7.867 6.180 37.948 1.00 93.62 267 SER A O 1
ATOM 2151 N N . TYR A 1 268 ? -9.163 4.736 36.823 1.00 95.44 268 TYR A N 1
ATOM 2152 C CA . TYR A 1 268 ? -8.326 4.746 35.630 1.00 95.44 268 TYR A CA 1
ATOM 2153 C C . TYR A 1 268 ? -8.413 6.111 34.944 1.00 95.44 268 TYR A C 1
ATOM 2155 O O . TYR A 1 268 ? -9.511 6.649 34.744 1.00 95.44 268 TYR A O 1
ATOM 2163 N N . HIS A 1 269 ? -7.241 6.655 34.635 1.00 95.19 269 HIS A N 1
ATOM 2164 C CA . HIS A 1 269 ? -7.015 7.901 33.921 1.00 95.19 269 HIS A CA 1
ATOM 2165 C C . HIS A 1 269 ? -5.600 7.862 33.318 1.00 95.19 269 HIS A C 1
ATOM 2167 O O . HIS A 1 269 ? -4.754 7.116 33.822 1.00 95.19 269 HIS A O 1
ATOM 2173 N N . PRO A 1 270 ? -5.339 8.604 32.231 1.00 95.06 270 PRO A N 1
ATOM 2174 C CA . PRO A 1 270 ? -4.004 8.695 31.666 1.00 95.06 270 PRO A CA 1
ATOM 2175 C C . PRO A 1 270 ? -3.065 9.414 32.638 1.00 95.06 270 PRO A C 1
ATOM 2177 O O . PRO A 1 270 ? -3.391 10.469 33.184 1.00 95.06 270 PRO A O 1
ATOM 2180 N N . GLU A 1 271 ? -1.877 8.851 32.823 1.00 93.00 271 GLU A N 1
ATOM 2181 C CA . GLU A 1 271 ? -0.806 9.438 33.622 1.00 93.00 271 GLU A CA 1
ATOM 2182 C C . GLU A 1 271 ? 0.420 9.664 32.739 1.00 93.00 271 GLU A C 1
ATOM 2184 O O . GLU A 1 271 ? 0.679 8.929 31.782 1.00 93.00 271 GLU A O 1
ATOM 2189 N N . LYS A 1 272 ? 1.189 10.703 33.064 1.00 92.00 272 LYS A N 1
ATOM 2190 C CA . LYS A 1 272 ? 2.440 10.980 32.369 1.00 92.00 272 LYS A CA 1
ATOM 2191 C C . LYS A 1 272 ? 3.464 9.898 32.701 1.00 92.00 272 LYS A C 1
ATOM 2193 O O . LYS A 1 272 ? 3.683 9.594 33.873 1.00 92.00 272 LYS A O 1
ATOM 2198 N N . LEU A 1 273 ? 4.135 9.377 31.679 1.00 88.19 273 LEU A N 1
ATOM 2199 C CA . LEU A 1 273 ? 5.207 8.407 31.858 1.00 88.19 273 LEU A CA 1
ATOM 2200 C C . LEU A 1 273 ? 6.395 9.008 32.616 1.00 88.19 273 LEU A C 1
ATOM 2202 O O . LEU A 1 273 ? 6.893 10.085 32.277 1.00 88.19 273 LEU A O 1
ATOM 2206 N N . ASP A 1 274 ? 6.896 8.273 33.608 1.00 89.12 274 ASP A N 1
ATOM 2207 C CA . ASP A 1 274 ? 8.108 8.664 34.324 1.00 89.12 274 ASP A CA 1
ATOM 2208 C C . ASP A 1 274 ? 9.307 8.713 33.362 1.00 89.12 274 ASP A C 1
ATOM 2210 O O . ASP A 1 274 ? 9.544 7.789 32.584 1.00 89.12 274 ASP A O 1
ATOM 2214 N N . GLY A 1 275 ? 10.041 9.825 33.381 1.00 87.44 275 GLY A N 1
ATOM 2215 C CA . GLY A 1 275 ? 11.184 10.063 32.496 1.00 87.44 275 GLY A CA 1
ATOM 2216 C C . GLY A 1 275 ? 10.861 10.420 31.036 1.00 87.44 275 GLY A C 1
ATOM 2217 O O . GLY A 1 275 ? 11.794 10.723 30.292 1.00 87.44 275 GLY A O 1
ATOM 2218 N N . PHE A 1 276 ? 9.588 10.459 30.617 1.00 83.81 276 PHE A N 1
ATOM 2219 C CA . PHE A 1 276 ? 9.202 10.782 29.235 1.00 83.81 276 PHE A CA 1
ATOM 2220 C C . PHE A 1 276 ? 8.182 11.931 29.165 1.00 83.81 276 PHE A C 1
ATOM 2222 O O . PHE A 1 276 ? 7.372 12.122 30.071 1.00 83.81 276 PHE A O 1
ATOM 2229 N N . PRO A 1 277 ? 8.169 12.732 28.084 1.00 85.38 277 PRO A N 1
ATOM 2230 C CA . PRO A 1 277 ? 7.162 13.775 27.888 1.00 85.38 277 PRO A CA 1
ATOM 2231 C C . PRO A 1 277 ? 5.803 13.220 27.425 1.00 85.38 277 PRO A C 1
ATOM 2233 O O . PRO A 1 277 ? 4.972 13.996 26.973 1.00 85.38 277 PRO A O 1
ATOM 2236 N N . ILE A 1 278 ? 5.592 11.906 27.520 1.00 90.00 278 ILE A N 1
ATOM 2237 C CA . ILE A 1 278 ? 4.490 11.186 26.886 1.00 90.00 278 ILE A CA 1
ATOM 2238 C C . ILE A 1 278 ? 3.392 10.879 27.906 1.00 90.00 278 ILE A C 1
ATOM 2240 O O . ILE A 1 278 ? 3.681 10.459 29.028 1.00 90.00 278 ILE A O 1
ATOM 2244 N N . THR A 1 279 ? 2.140 11.057 27.494 1.00 94.44 279 THR A N 1
ATOM 2245 C CA . THR A 1 279 ? 0.940 10.617 28.220 1.00 94.44 279 THR A CA 1
ATOM 2246 C C . THR A 1 279 ? 0.059 9.836 27.253 1.00 94.44 279 THR A C 1
ATOM 2248 O O . THR A 1 279 ? -0.223 10.338 26.168 1.00 94.44 279 THR A O 1
ATOM 2251 N N . PHE A 1 280 ? -0.389 8.636 27.622 1.00 95.50 280 PHE A N 1
ATOM 2252 C CA . PHE A 1 280 ? -1.265 7.843 26.761 1.00 95.50 280 PHE A CA 1
ATOM 2253 C C . PHE A 1 280 ? -2.301 7.034 27.542 1.00 95.50 280 PHE A C 1
ATOM 2255 O O . PHE A 1 280 ? -2.159 6.802 28.745 1.00 95.50 280 PHE A O 1
ATOM 2262 N N . PHE A 1 281 ? -3.337 6.571 26.846 1.00 96.69 281 PHE A N 1
ATOM 2263 C CA . PHE A 1 281 ? -4.240 5.525 27.330 1.00 96.69 281 PHE A CA 1
ATOM 2264 C C . PHE A 1 281 ? -4.728 4.651 26.176 1.00 96.69 281 PHE A C 1
ATOM 2266 O O . PHE A 1 281 ? -4.627 5.027 25.007 1.00 96.69 281 PHE A O 1
ATOM 2273 N N . TYR A 1 282 ? -5.300 3.498 26.533 1.00 96.31 282 TYR A N 1
ATOM 2274 C CA . TYR A 1 282 ? -5.973 2.619 25.586 1.00 96.31 282 TYR A CA 1
ATOM 2275 C C . TYR A 1 282 ? -7.474 2.558 25.848 1.00 96.31 282 TYR A C 1
ATOM 2277 O O . TYR A 1 282 ? -7.933 2.572 26.997 1.00 96.31 282 TYR A O 1
ATOM 2285 N N . TRP A 1 283 ? -8.233 2.409 24.773 1.00 96.88 283 TRP A N 1
ATOM 2286 C CA . TRP A 1 283 ? -9.657 2.108 24.816 1.00 96.88 283 TRP A CA 1
ATOM 2287 C C . TRP A 1 283 ? -10.032 1.164 23.672 1.00 96.88 283 TRP A C 1
ATOM 2289 O O . TRP A 1 283 ? -9.259 0.979 22.736 1.00 96.88 283 TRP A O 1
ATOM 2299 N N . ILE A 1 284 ? -11.189 0.528 23.786 1.00 96.38 284 ILE A N 1
ATOM 2300 C CA . ILE A 1 284 ? -11.737 -0.436 22.841 1.00 96.38 284 ILE A CA 1
ATOM 2301 C C . ILE A 1 284 ? -13.022 0.162 22.275 1.00 96.38 284 ILE A C 1
ATOM 2303 O O . ILE A 1 284 ? -13.884 0.627 23.032 1.00 96.38 284 ILE A O 1
ATOM 2307 N N . ASP A 1 285 ? -13.121 0.171 20.951 1.00 96.88 285 ASP A N 1
ATOM 2308 C CA . ASP A 1 285 ? -14.262 0.726 20.231 1.00 96.88 285 ASP A CA 1
ATOM 2309 C C . ASP A 1 285 ? -15.440 -0.260 20.114 1.00 96.88 285 ASP A C 1
ATOM 2311 O O . ASP A 1 285 ? -15.362 -1.417 20.541 1.00 96.88 285 ASP A O 1
ATOM 2315 N N . LYS A 1 286 ? -16.549 0.201 19.516 1.00 96.31 286 LYS A N 1
ATOM 2316 C CA . LYS A 1 286 ? -17.770 -0.599 19.297 1.00 96.31 286 LYS A CA 1
ATOM 2317 C C . LYS A 1 286 ? -17.488 -1.908 18.538 1.00 96.31 286 LYS A C 1
ATOM 2319 O O . LYS A 1 286 ? -18.206 -2.887 18.736 1.00 96.31 286 LYS A O 1
ATOM 2324 N N . TYR A 1 287 ? -16.458 -1.935 17.692 1.00 96.19 287 TYR A N 1
ATOM 2325 C CA . TYR A 1 287 ? -16.076 -3.061 16.836 1.00 96.19 287 TYR A CA 1
ATOM 2326 C C . TYR A 1 287 ? -14.911 -3.881 17.407 1.00 96.19 287 TYR A C 1
ATOM 2328 O O . TYR A 1 287 ? -14.387 -4.774 16.742 1.00 96.19 287 TYR A O 1
ATOM 2336 N N . GLY A 1 288 ? -14.521 -3.625 18.659 1.00 94.50 288 GLY A N 1
ATOM 2337 C CA . GLY A 1 288 ? -13.469 -4.369 19.335 1.00 94.50 288 GLY A CA 1
ATOM 2338 C C . GLY A 1 288 ? -12.052 -3.990 18.904 1.00 94.50 288 GLY A C 1
ATOM 2339 O O . GLY A 1 288 ? -11.118 -4.740 19.187 1.00 94.50 288 GLY A O 1
ATOM 2340 N N . ILE A 1 289 ? -11.857 -2.858 18.230 1.00 95.19 289 ILE A N 1
ATOM 2341 C CA . ILE A 1 289 ? -10.518 -2.360 17.908 1.00 95.19 289 ILE A CA 1
ATOM 2342 C C . ILE A 1 289 ? -9.973 -1.628 19.126 1.00 95.19 289 ILE A C 1
ATOM 2344 O O . ILE A 1 289 ? -10.622 -0.741 19.680 1.00 95.19 289 ILE A O 1
ATOM 2348 N N . GLN A 1 290 ? -8.756 -1.987 19.527 1.00 95.62 290 GLN A N 1
ATOM 2349 C CA . GLN A 1 290 ? -8.024 -1.253 20.546 1.00 95.62 290 GLN A CA 1
ATOM 2350 C C . GLN A 1 290 ? -7.333 -0.036 19.918 1.00 95.62 290 GLN A C 1
ATOM 2352 O O . GLN A 1 290 ? -6.583 -0.147 18.946 1.00 95.62 290 GLN A O 1
ATOM 2357 N N . TRP A 1 291 ? -7.546 1.128 20.512 1.00 96.62 291 TRP A N 1
ATOM 2358 C CA . TRP A 1 291 ? -6.970 2.401 20.100 1.00 96.62 291 TRP A CA 1
ATOM 2359 C C . TRP A 1 291 ? -6.029 2.922 21.185 1.00 96.62 291 TRP A C 1
ATOM 2361 O O . TRP A 1 291 ? -6.363 2.864 22.369 1.00 96.62 291 TRP A O 1
ATOM 2371 N N . GLU A 1 292 ? -4.868 3.437 20.784 1.00 96.06 292 GLU A N 1
ATOM 2372 C CA . GLU A 1 292 ? -3.975 4.228 21.634 1.00 96.06 292 GLU A CA 1
ATOM 2373 C C . GLU A 1 292 ? -4.196 5.711 21.353 1.00 96.06 292 GLU A C 1
ATOM 2375 O O . GLU A 1 292 ? -4.240 6.133 20.197 1.00 96.06 292 GLU A O 1
ATOM 2380 N N . ILE A 1 293 ? -4.312 6.500 22.413 1.00 96.12 293 ILE A N 1
ATOM 2381 C CA . ILE A 1 293 ? -4.351 7.957 22.334 1.00 96.12 293 ILE A CA 1
ATOM 2382 C C . ILE A 1 293 ? -3.102 8.469 23.031 1.00 96.12 293 ILE A C 1
ATOM 2384 O O . ILE A 1 293 ? -2.972 8.277 24.237 1.00 96.12 293 ILE A O 1
ATOM 2388 N N . GLU A 1 294 ? -2.194 9.090 22.282 1.00 93.88 294 GLU A N 1
ATOM 2389 C CA . GLU A 1 294 ? -0.877 9.521 22.760 1.00 93.88 294 GLU A CA 1
ATOM 2390 C C . GLU A 1 294 ? -0.724 11.044 22.642 1.00 93.88 294 GLU A C 1
ATOM 2392 O O . GLU A 1 294 ? -1.109 11.653 21.651 1.00 93.88 294 GLU A O 1
ATOM 2397 N N . GLU A 1 295 ? -0.163 11.678 23.667 1.00 93.12 295 GLU A N 1
ATOM 2398 C CA . GLU A 1 295 ? 0.255 13.081 23.659 1.00 93.12 295 GLU A CA 1
ATOM 2399 C C . GLU A 1 295 ? 1.750 13.158 23.977 1.00 93.12 295 GLU A C 1
ATOM 2401 O O . GLU A 1 295 ? 2.232 12.477 24.884 1.00 93.12 295 GLU A O 1
ATOM 2406 N N . GLY A 1 296 ? 2.473 14.051 23.293 1.00 83.31 296 GLY A N 1
ATOM 2407 C CA . GLY A 1 296 ? 3.830 14.455 23.678 1.00 83.31 296 GLY A CA 1
ATOM 2408 C C . GLY A 1 296 ? 4.935 14.082 22.690 1.00 83.31 296 GLY A C 1
ATOM 2409 O O . GLY A 1 296 ? 6.084 14.497 22.888 1.00 83.31 296 GLY A O 1
ATOM 2410 N N . ARG A 1 297 ? 4.625 13.362 21.603 1.00 79.88 297 ARG A N 1
ATOM 2411 C CA . ARG A 1 297 ? 5.566 13.170 20.489 1.00 79.88 297 ARG A CA 1
ATOM 2412 C C . ARG A 1 297 ? 5.452 14.293 19.463 1.00 79.88 297 ARG A C 1
ATOM 2414 O O . ARG A 1 297 ? 4.452 14.998 19.348 1.00 79.88 297 ARG A O 1
ATOM 2421 N N . LYS A 1 298 ? 6.521 14.474 18.683 1.00 71.38 298 LYS A N 1
ATOM 2422 C CA . LYS A 1 298 ? 6.451 15.302 17.475 1.00 71.38 298 LYS A CA 1
ATOM 2423 C C . LYS A 1 298 ? 5.654 14.536 16.428 1.00 71.38 298 LYS A C 1
ATOM 2425 O O . LYS A 1 298 ? 6.095 13.471 16.004 1.00 71.38 298 LYS A O 1
ATOM 2430 N N . VAL A 1 299 ? 4.539 15.108 15.987 1.00 68.31 299 VAL A N 1
ATOM 2431 C CA . VAL A 1 299 ? 3.751 14.561 14.879 1.00 68.31 299 VAL A CA 1
ATOM 2432 C C . VAL A 1 299 ? 4.640 14.480 13.632 1.00 68.31 299 VAL A C 1
ATOM 2434 O O . VAL A 1 299 ? 5.256 15.472 13.230 1.00 68.31 299 VAL A O 1
ATOM 2437 N N . GLY A 1 300 ? 4.758 13.280 13.061 1.00 61.50 300 GLY A N 1
ATOM 2438 C CA . GLY A 1 300 ? 5.534 13.042 11.845 1.00 61.50 300 GLY A CA 1
ATOM 2439 C C . GLY A 1 300 ? 4.932 13.744 10.623 1.00 61.50 300 GLY A C 1
ATOM 2440 O O . GLY A 1 300 ? 3.753 14.081 10.596 1.00 61.50 300 GLY A O 1
ATOM 2441 N N . THR A 1 301 ? 5.739 13.960 9.581 1.00 58.59 301 THR A N 1
ATOM 2442 C CA . THR A 1 301 ? 5.288 14.564 8.311 1.00 58.59 301 THR A CA 1
ATOM 2443 C C . THR A 1 301 ? 4.727 13.547 7.313 1.00 58.59 301 THR A C 1
ATOM 2445 O O . THR A 1 301 ? 4.382 13.927 6.194 1.00 58.59 301 THR A O 1
ATOM 2448 N N . SER A 1 302 ? 4.653 12.267 7.682 1.00 54.16 302 SER A N 1
ATOM 2449 C CA . SER A 1 302 ? 4.158 11.181 6.836 1.00 54.16 302 SER A CA 1
ATOM 2450 C C . SER A 1 302 ? 2.665 11.375 6.560 1.00 54.16 302 SER A C 1
ATOM 2452 O O . SER A 1 302 ? 1.845 11.256 7.467 1.00 54.16 302 SER A O 1
ATOM 2454 N N . ARG A 1 303 ? 2.306 11.711 5.319 1.00 49.78 303 ARG A N 1
ATOM 2455 C CA . ARG A 1 303 ? 0.912 11.857 4.878 1.00 49.78 303 ARG A CA 1
ATOM 2456 C C . ARG A 1 303 ? 0.468 10.557 4.198 1.00 49.78 303 ARG A C 1
ATOM 2458 O O . ARG A 1 303 ? 1.251 9.988 3.442 1.00 49.78 303 ARG A O 1
ATOM 2465 N N . GLY A 1 304 ? -0.749 10.090 4.498 1.00 49.75 304 GLY A N 1
ATOM 2466 C CA . GLY A 1 304 ? -1.423 9.000 3.775 1.00 49.75 304 GLY A CA 1
ATOM 2467 C C . GLY A 1 304 ? -1.774 9.393 2.332 1.00 49.75 304 GLY A C 1
ATOM 2468 O O . GLY A 1 304 ? -1.272 10.402 1.841 1.00 49.75 304 GLY A O 1
ATOM 2469 N N . ILE A 1 305 ? -2.627 8.609 1.658 1.00 36.50 305 ILE A N 1
ATOM 2470 C CA . ILE A 1 305 ? -2.956 8.788 0.227 1.00 36.50 305 ILE A CA 1
ATOM 2471 C C . ILE A 1 305 ? -3.273 10.258 -0.107 1.00 36.50 305 ILE A C 1
ATOM 2473 O O . ILE A 1 305 ? -4.172 10.859 0.498 1.00 36.50 305 ILE A O 1
ATOM 2477 N N . VAL A 1 306 ? -2.505 10.790 -1.067 1.00 37.78 306 VAL A N 1
ATOM 2478 C CA . VAL A 1 306 ? -2.806 11.998 -1.851 1.00 37.78 306 VAL A CA 1
ATOM 2479 C C . VAL A 1 306 ? -3.587 11.566 -3.073 1.00 37.78 306 VAL A C 1
ATOM 2481 O O . VAL A 1 306 ? -3.111 10.603 -3.714 1.00 37.78 306 VAL A O 1
#

InterPro domains:
  IPR004360 Glyoxalase/fosfomycin resistance/dioxygenase domain [PF00903] (139-251)
  IPR029068 Glyoxalase/Bleomycin resistance protein/Dihydroxybiphenyl dioxygenase [G3DSA:3.10.180.10] (130-297)
  IPR029068 Glyoxalase/Bleomycin resistance protein/Dihydroxybiphenyl dioxygenase [SSF54593] (136-298)
  IPR036452 Ribonucleoside hydrolase-like [G3DSA:3.90.245.10] (1-129)
  IPR036452 Ribonucleoside hydrolase-like [SSF53590] (3-86)
  IPR037523 Vicinal oxygen chelate (VOC), core domain [PS51819] (138-296)
  IPR051785 Methylmalonyl-CoA/ethylmalonyl-CoA epimerase [PTHR43048] (134-296)

Sequence (306 aa):
MALTLVPFEVCQQVWIHFKDLEQLAKSNQLSRYLAEHSLGWYLEWKAIFGAKQGFNPFDMVAAAFAINPQWFQSRQWPVAIVEAPSDTEHKQDKPYLLCHPDLVSERKVNYLVEVAPSASETLLERIEQNDISAFVLGLSHINVIVDDVDDASEYYQRVLGFEPAFDEQGQPMDYRGVSMAQFNQDAGLAGQDVLVDVRFVKHPYAHIYLELMKYHKPIGNSELPPQPRTYDLGGPRHIALEVSNCNEVFNYLKAQPDAQMIDPRSSYHPEKLDGFPITFFYWIDKYGIQWEIEEGRKVGTSRGIV

pLDDT: mean 91.15, std 8.58, range [36.5, 98.81]

Organism: NCBI:txid990268

Secondary structure (DSSP, 8-state):
---EE--HHHHTT--EEHHHHHHHHTS-HHHHHHHHHHHHHHHHHHHHH--SSEE--HHHHHHHHHH-GGGEEEEEEEEEEEEEE-SSSTT-EEEEEEE-TT---S-EEEEEEEE-TTHHHHHHHHHHH-SGGGG------EEEE-S-HHHHHHHHHHHH--EE-B-TTS-B-EEEEE--HHHHHHTT-TTS--EEEEEEEE-TTT--EEEEEEEEES----SPPPPPPTTSSSS---EEEE-S-HHHHHHHHHTSTT-EESS--TT----BPTTSS-EEEEEE-TTS-EEEEEESSPPP------

Radius of gyration: 30.3 Å; chains: 1; bounding box: 63×38×88 Å

Foldseek 3Di:
DFAEDQDVQALVLDFDFLVLLVVLCPFDPQSVVCSVVCVVVQVCCCVPVVDDGGDRPSVLSVVLCVVPVVQWDWDKWAWDWDWDDDPVDPPDIDTDIDTDNPDDHPDIHIYTNYGHNCSNVVSSVVSRVDDVVVVCPFDAAAEFEDPDPVVVQVQCCQLPNWAFDADPVRHTQWAAQDDDQVVCVVVVNHPFGWTKIWTWIAHPPLQHIYIYMYTPPPDDDPDADPQDDQPDDDDDNAAEDEDADAQVSVVSQVPDPFKAWPDNDPPDGWDQDVPAQKTWGWIAGNRRHIYIYMYDDDDDPDHHDD